Protein AF-0000000074482911 (afdb_homodimer)

Organism: Parageobacillus thermoglucosidasius (NCBI:txid1426)

Foldseek 3Di:
DVVVQVVLLVVLLVVLLVVVVVVQCVCLVVQQKFFPDAPPVVVDRHHCCCSVPVRSVVLNVLLVVLVPDDPVVNVVVLQVVLVVVLVVQVVCVVVRRMGGDPPDDSVVSSVVSSVSSVVSNVSSCVSVPD/DVVVQVVLLVVLLVVLLVVVVVVQCVCLVVQQKFFPDAPPVVVDRHHCCCSPPVRSVVLNVLLVVLVPDDPVVNVVVLQVVLVVVLVVQVVCVVVRRMGGDPPDDSVVSSVVSSVSSVVSNVSSCVSVPD

Secondary structure (DSSP, 8-state):
--GGGHHHHHHHHHHHHHHHHHHHHHHHHTTSEE-SS-SSTTT-SS-HIIIIIIHHHHHHHHHHHHHHS-HHHHHHHHHHHHHHHHHHHHHHHHTTS-EE-TT--HHHHHHHHHHHHHHHHHHHHHHS--/--GGGHHHHHHHHHHHHHHHHHHHHHHHHTTSEE-SS-SSTTT-SS-HIIIIIIHHHHHHHHHHHHHHS-HHHHHHHHHHHHHHHHHHHHHHHHTTS-EE-TT--HHHHHHHHHHHHHHHHHHHHHHS--

Radius of gyration: 20.0 Å; Cα contacts (8 Å, |Δi|>4): 250; chains: 2; bounding box: 53×48×37 Å

pLDDT: mean 94.11, std 9.49, range [37.16, 98.75]

InterPro domains:
  IPR048147 CBO0543-like [NF041644] (6-116)

Sequence (260 aa):
MRAKRAPAYIATLVFASWIGTYLDLYFVGNGWYYFPHRPFPAVFSIDLSFTLIGLPLFATVFLYAMAKLRPWQRGWFLITISLLMTWIEKQAETIGWFVHSSEWKHTYSFVGYSLFMAMVWKFYRWMSPLMRAKRAPAYIATLVFASWIGTYLDLYFVGNGWYYFPHRPFPAVFSIDLSFTLIGLPLFATVFLYAMAKLRPWQRGWFLITISLLMTWIEKQAETIGWFVHSSEWKHTYSFVGYSLFMAMVWKFYRWMSPL

Solvent-accessible surface area (backbone atoms only — not comparable to full-atom values): 13680 Å² total; per-residue (Å²): 122,75,80,74,44,51,56,26,51,53,42,34,34,50,46,46,21,38,54,47,42,54,50,44,44,51,37,36,37,69,55,46,31,49,51,79,68,42,63,60,62,83,42,33,86,52,47,52,62,44,34,70,45,46,44,29,51,51,49,49,55,52,49,59,53,52,72,72,46,56,76,77,51,43,58,56,46,44,55,52,52,14,50,49,50,37,51,51,50,52,52,34,34,76,75,56,49,34,46,67,34,91,83,61,52,66,67,53,43,31,54,48,41,37,53,51,52,49,49,47,51,52,50,29,46,63,52,45,69,125,122,74,81,76,44,50,54,26,52,52,43,35,34,51,46,48,21,38,55,46,42,55,52,44,45,50,38,39,38,67,54,46,33,47,52,80,69,42,64,60,61,82,41,33,88,53,46,52,62,44,34,70,45,46,44,30,52,52,48,50,56,49,48,60,53,52,72,71,45,57,76,81,50,42,60,55,47,45,55,52,52,16,49,50,51,35,50,51,51,54,52,35,33,74,74,55,50,33,47,67,34,90,84,61,53,67,66,54,42,30,54,49,42,39,53,51,51,48,50,46,51,51,50,30,46,64,52,45,68,125

Structure (mmCIF, N/CA/C/O backbone):
data_AF-0000000074482911-model_v1
#
loop_
_entity.id
_entity.type
_entity.pdbx_description
1 polymer 'Uncharacterized protein'
#
loop_
_atom_site.group_PDB
_atom_site.id
_atom_site.type_symbol
_atom_site.label_atom_id
_atom_site.label_alt_id
_atom_site.label_comp_id
_atom_site.label_asym_id
_atom_site.label_entity_id
_atom_site.label_seq_id
_atom_site.pdbx_PDB_ins_code
_atom_site.Cartn_x
_atom_site.Cartn_y
_atom_site.Cartn_z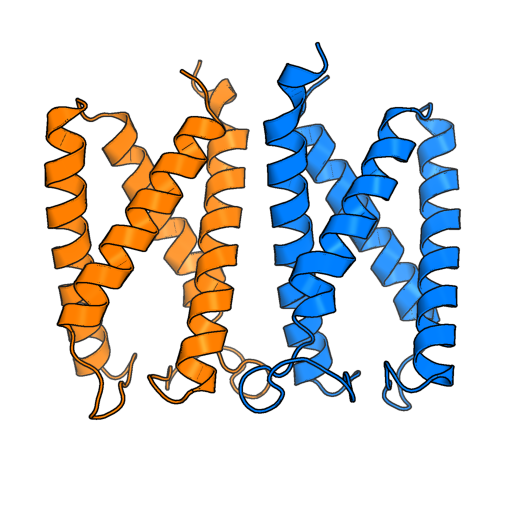
_atom_site.occupancy
_atom_site.B_iso_or_equiv
_atom_site.auth_seq_id
_atom_site.auth_comp_id
_atom_site.auth_asym_id
_atom_site.auth_atom_id
_atom_site.pdbx_PDB_model_num
ATOM 1 N N . MET A 1 1 ? -5.941 27.781 2.482 1 37.16 1 MET A N 1
ATOM 2 C CA . MET A 1 1 ? -6.652 26.766 3.271 1 37.16 1 MET A CA 1
ATOM 3 C C . MET A 1 1 ? -6.598 25.406 2.592 1 37.16 1 MET A C 1
ATOM 5 O O . MET A 1 1 ? -6.395 24.391 3.252 1 37.16 1 MET A O 1
ATOM 9 N N . ARG A 1 2 ? -6.941 25.328 1.151 1 47.88 2 ARG A N 1
ATOM 10 C CA . ARG A 1 2 ? -7.055 24.172 0.282 1 47.88 2 ARG A CA 1
ATOM 11 C C . ARG A 1 2 ? -5.703 23.484 0.105 1 47.88 2 ARG A C 1
ATOM 13 O O . ARG A 1 2 ? -5.621 22.25 0.062 1 47.88 2 ARG A O 1
ATOM 20 N N . ALA A 1 3 ? -4.695 24.188 -0.049 1 53.03 3 ALA A N 1
ATOM 21 C CA . ALA A 1 3 ? -3.326 23.75 -0.303 1 53.03 3 ALA A CA 1
ATOM 22 C C . ALA A 1 3 ? -2.77 22.969 0.885 1 53.03 3 ALA A C 1
ATOM 24 O O . ALA A 1 3 ? -1.953 22.062 0.712 1 53.03 3 ALA A O 1
ATOM 25 N N . LYS A 1 4 ? -3.473 23.141 2 1 64.88 4 LYS A N 1
ATOM 26 C CA . LYS A 1 4 ? -2.973 22.641 3.279 1 64.88 4 LYS A CA 1
ATOM 27 C C . LYS A 1 4 ? -3.43 21.203 3.523 1 64.88 4 LYS A C 1
ATOM 29 O O . LYS A 1 4 ? -2.838 20.5 4.332 1 64.88 4 LYS A O 1
ATOM 34 N N . ARG A 1 5 ? -4.289 20.703 2.434 1 84.5 5 ARG A N 1
ATOM 35 C CA . ARG A 1 5 ? -4.84 19.391 2.744 1 84.5 5 ARG A CA 1
ATOM 36 C C . ARG A 1 5 ? -4.312 18.328 1.783 1 84.5 5 ARG A C 1
ATOM 38 O O . ARG A 1 5 ? -4.625 17.141 1.921 1 84.5 5 ARG A O 1
ATOM 45 N N . ALA A 1 6 ? -3.52 18.719 0.842 1 89.25 6 ALA A N 1
ATOM 46 C CA . ALA A 1 6 ? -3.033 17.828 -0.211 1 89.25 6 ALA A CA 1
ATOM 47 C C . ALA A 1 6 ? -2.297 16.625 0.379 1 89.25 6 ALA A C 1
ATOM 49 O O . ALA A 1 6 ? -2.553 15.484 -0.004 1 89.25 6 ALA A O 1
ATOM 50 N N . PRO A 1 7 ? -1.48 16.812 1.392 1 91.56 7 PRO A N 1
ATOM 51 C CA . PRO A 1 7 ? -0.796 15.648 1.972 1 91.56 7 PRO A CA 1
ATOM 52 C C . PRO A 1 7 ? -1.761 14.648 2.596 1 91.56 7 PRO A C 1
ATOM 54 O O . PRO A 1 7 ? -1.555 13.438 2.482 1 91.56 7 PRO A O 1
ATOM 57 N N . ALA A 1 8 ? -2.771 15.156 3.146 1 93.88 8 ALA A N 1
ATOM 58 C CA . ALA A 1 8 ? -3.744 14.258 3.764 1 93.88 8 ALA A CA 1
ATOM 59 C C . ALA A 1 8 ? -4.48 13.438 2.707 1 93.88 8 ALA A C 1
ATOM 61 O O . ALA A 1 8 ? -4.711 12.242 2.889 1 93.88 8 ALA A O 1
ATOM 62 N N . TYR A 1 9 ? -4.832 14.07 1.623 1 95.06 9 TYR A N 1
ATOM 63 C CA . TYR A 1 9 ? -5.488 13.375 0.524 1 95.06 9 TYR A CA 1
ATOM 64 C C . TYR A 1 9 ? -4.574 12.305 -0.063 1 95.06 9 TYR A C 1
ATOM 66 O O . TYR A 1 9 ? -4.977 11.148 -0.206 1 95.06 9 TYR A O 1
ATOM 74 N N . ILE A 1 10 ? -3.391 12.664 -0.34 1 95.62 10 ILE A N 1
ATOM 75 C CA . ILE A 1 10 ? -2.461 11.742 -0.976 1 95.62 10 ILE A CA 1
ATOM 76 C C . ILE A 1 10 ? -2.174 10.57 -0.036 1 95.62 10 ILE A C 1
ATOM 78 O O . ILE A 1 10 ? -2.184 9.414 -0.456 1 95.62 10 ILE A O 1
ATOM 82 N N . ALA A 1 11 ? -1.938 10.852 1.251 1 96.56 11 ALA A N 1
ATOM 83 C CA . ALA A 1 11 ? -1.714 9.789 2.227 1 96.56 11 ALA A CA 1
ATOM 84 C C . ALA A 1 11 ? -2.904 8.836 2.283 1 96.56 11 ALA A C 1
ATOM 86 O O . ALA A 1 11 ? -2.73 7.621 2.383 1 96.56 11 ALA A O 1
ATOM 87 N N . THR A 1 12 ? -4.047 9.414 2.193 1 97.94 12 THR A N 1
ATOM 88 C CA . THR A 1 12 ? -5.254 8.602 2.287 1 97.94 12 THR A CA 1
ATOM 89 C C . THR A 1 12 ? -5.438 7.762 1.024 1 97.94 12 THR A C 1
ATOM 91 O O . THR A 1 12 ? -5.887 6.613 1.095 1 97.94 12 THR A O 1
ATOM 94 N N . LEU A 1 13 ? -5.082 8.305 -0.097 1 98.38 13 LEU A N 1
ATOM 95 C CA . LEU A 1 13 ? -5.168 7.551 -1.343 1 98.38 13 LEU A CA 1
ATOM 96 C C . LEU A 1 13 ? -4.184 6.383 -1.343 1 98.38 13 LEU A C 1
ATOM 98 O O . LEU A 1 13 ? -4.516 5.285 -1.794 1 98.38 13 LEU A O 1
ATOM 102 N N . VAL A 1 14 ? -3.021 6.637 -0.873 1 98.38 14 VAL A N 1
ATOM 103 C CA . VAL A 1 14 ? -2.029 5.574 -0.733 1 98.38 14 VAL A CA 1
ATOM 104 C C . VAL A 1 14 ? -2.545 4.516 0.237 1 98.38 14 VAL A C 1
ATOM 106 O O . VAL A 1 14 ? -2.43 3.316 -0.027 1 98.38 14 VAL A O 1
ATOM 109 N N . PHE A 1 15 ? -3.139 4.953 1.31 1 98.5 15 PHE A N 1
ATOM 110 C CA . PHE A 1 15 ? -3.705 4.059 2.311 1 98.5 15 PHE A CA 1
ATOM 111 C C . PHE A 1 15 ? -4.816 3.203 1.708 1 98.5 15 PHE A C 1
ATOM 113 O O . PHE A 1 15 ? -4.859 1.99 1.923 1 98.5 15 PHE A O 1
ATOM 120 N N . ALA A 1 16 ? -5.668 3.791 0.962 1 98.69 16 ALA A N 1
ATOM 121 C CA . ALA A 1 16 ? -6.762 3.072 0.318 1 98.69 16 ALA A CA 1
ATOM 122 C C . ALA A 1 16 ? -6.234 2.025 -0.658 1 98.69 16 ALA A C 1
ATOM 124 O O . ALA A 1 16 ? -6.711 0.889 -0.677 1 98.69 16 ALA A O 1
ATOM 125 N N . SER A 1 17 ? -5.273 2.461 -1.425 1 98.75 17 SER A N 1
ATOM 126 C CA . SER A 1 17 ? -4.652 1.521 -2.352 1 98.75 17 SER A CA 1
ATOM 127 C C . SER A 1 17 ? -3.959 0.385 -1.606 1 98.75 17 SER A C 1
ATOM 129 O O . SER A 1 17 ? -4.055 -0.776 -2.008 1 98.75 17 SER A O 1
ATOM 131 N N . TRP A 1 18 ? -3.301 0.716 -0.539 1 98.62 18 TRP A N 1
ATOM 132 C CA . TRP A 1 18 ? -2.572 -0.25 0.278 1 98.62 18 TRP A CA 1
ATOM 133 C C . TRP A 1 18 ? -3.521 -1.291 0.865 1 98.62 18 TRP A C 1
ATOM 135 O O . TRP A 1 18 ? -3.342 -2.492 0.653 1 98.62 18 TRP A O 1
ATOM 145 N N . ILE A 1 19 ? -4.543 -0.874 1.536 1 98.19 19 ILE A N 1
ATOM 146 C CA . ILE A 1 19 ? -5.5 -1.805 2.127 1 98.19 19 ILE A CA 1
ATOM 147 C C . ILE A 1 19 ? -6.203 -2.592 1.023 1 98.19 19 ILE A C 1
ATOM 149 O O . ILE A 1 19 ? -6.395 -3.805 1.142 1 98.19 19 ILE A O 1
ATOM 153 N N . GLY A 1 20 ? -6.594 -1.879 -0.019 1 98.06 20 GLY A N 1
ATOM 154 C CA . GLY A 1 20 ? -7.242 -2.551 -1.135 1 98.06 20 GLY A CA 1
ATOM 155 C C . GLY A 1 20 ? -6.387 -3.643 -1.751 1 98.06 20 GLY A C 1
ATOM 156 O O . GLY A 1 20 ? -6.898 -4.703 -2.121 1 98.06 20 GLY A O 1
ATOM 157 N N . THR A 1 21 ? -5.102 -3.377 -1.861 1 98.5 21 THR A N 1
ATOM 158 C CA . THR A 1 21 ? -4.176 -4.352 -2.424 1 98.5 21 THR A CA 1
ATOM 159 C C . THR A 1 21 ? -4.129 -5.613 -1.565 1 98.5 21 THR A C 1
ATOM 161 O O . THR A 1 21 ? -4.246 -6.727 -2.082 1 98.5 21 THR A O 1
ATOM 164 N N . TYR A 1 22 ? -4.039 -5.488 -0.327 1 98.25 22 TYR A N 1
ATOM 165 C CA . TYR A 1 22 ? -3.934 -6.652 0.543 1 98.25 22 TYR A CA 1
ATOM 166 C C . TYR A 1 22 ? -5.258 -7.406 0.61 1 98.25 22 TYR A C 1
ATOM 168 O O . TYR A 1 22 ? -5.273 -8.633 0.727 1 98.25 22 TYR A O 1
ATOM 176 N N . LEU A 1 23 ? -6.367 -6.711 0.563 1 97.75 23 LEU A N 1
ATOM 177 C CA . LEU A 1 23 ? -7.66 -7.383 0.499 1 97.75 23 LEU A CA 1
ATOM 178 C C . LEU A 1 23 ? -7.789 -8.195 -0.789 1 97.75 23 LEU A C 1
ATOM 180 O O . LEU A 1 23 ? -8.227 -9.344 -0.764 1 97.75 23 LEU A O 1
ATOM 184 N N . ASP A 1 24 ? -7.348 -7.527 -1.875 1 97.94 24 ASP A N 1
ATOM 185 C CA . ASP A 1 24 ? -7.387 -8.242 -3.148 1 97.94 24 ASP A CA 1
ATOM 186 C C . ASP A 1 24 ? -6.473 -9.461 -3.121 1 97.94 24 ASP A C 1
ATOM 188 O O . ASP A 1 24 ? -6.855 -10.539 -3.586 1 97.94 24 ASP A O 1
ATOM 192 N N . LEU A 1 25 ? -5.305 -9.305 -2.625 1 98.19 25 LEU A N 1
ATOM 193 C CA . LEU A 1 25 ? -4.383 -10.438 -2.545 1 98.19 25 LEU A CA 1
ATOM 194 C C . LEU A 1 25 ? -4.98 -11.57 -1.721 1 98.19 25 LEU A C 1
ATOM 196 O O . LEU A 1 25 ? -4.867 -12.742 -2.092 1 98.19 25 LEU A O 1
ATOM 200 N N . TYR A 1 26 ? -5.625 -11.258 -0.673 1 97.94 26 TYR A N 1
ATOM 201 C CA . TYR A 1 26 ? -6.219 -12.25 0.214 1 97.94 26 TYR A CA 1
ATOM 202 C C . TYR A 1 26 ? -7.379 -12.969 -0.468 1 97.94 26 TYR A C 1
ATOM 204 O O . TYR A 1 26 ? -7.43 -14.203 -0.485 1 97.94 26 TYR A O 1
ATOM 212 N N . PHE A 1 27 ? -8.289 -12.25 -1.059 1 97.81 27 PHE A N 1
ATOM 213 C CA . PHE A 1 27 ? -9.5 -12.828 -1.616 1 97.81 27 PHE A CA 1
ATOM 214 C C . PHE A 1 27 ? -9.203 -13.57 -2.914 1 97.81 27 PHE A C 1
ATOM 216 O O . PHE A 1 27 ? -9.773 -14.633 -3.174 1 97.81 27 PHE A O 1
ATOM 223 N N . VAL A 1 28 ? -8.352 -12.992 -3.734 1 97.38 28 VAL A N 1
ATOM 224 C CA . VAL A 1 28 ? -7.945 -13.656 -4.965 1 97.38 28 VAL A CA 1
ATOM 225 C C . VAL A 1 28 ? -7.137 -14.914 -4.633 1 97.38 28 VAL A C 1
ATOM 227 O O . VAL A 1 28 ? -7.359 -15.977 -5.219 1 97.38 28 VAL A O 1
ATOM 230 N N . GLY A 1 29 ? -6.262 -14.781 -3.729 1 96.75 29 GLY A N 1
ATOM 231 C CA . GLY A 1 29 ? -5.445 -15.914 -3.318 1 96.75 29 GLY A CA 1
ATOM 232 C C . GLY A 1 29 ? -6.262 -17.078 -2.779 1 96.75 29 GLY A C 1
ATOM 233 O O . GLY A 1 29 ? -5.871 -18.234 -2.92 1 96.75 29 GLY A O 1
ATOM 234 N N . ASN A 1 30 ? -7.367 -16.766 -2.164 1 97.19 30 ASN A N 1
ATOM 235 C CA . ASN A 1 30 ? -8.227 -17.797 -1.603 1 97.19 30 ASN A CA 1
ATOM 236 C C . ASN A 1 30 ? -9.273 -18.266 -2.613 1 97.19 30 ASN A C 1
ATOM 238 O O . ASN A 1 30 ? -10.117 -19.109 -2.295 1 97.19 30 ASN A O 1
ATOM 242 N N . GLY A 1 31 ? -9.258 -17.703 -3.76 1 96.56 31 GLY A N 1
ATOM 243 C CA . GLY A 1 31 ? -10.148 -18.141 -4.824 1 96.56 31 GLY A CA 1
ATOM 244 C C . GLY A 1 31 ? -11.57 -17.625 -4.664 1 96.56 31 GLY A C 1
ATOM 245 O O . GLY A 1 31 ? -12.508 -18.188 -5.223 1 96.56 31 GLY A O 1
ATOM 246 N N . TRP A 1 32 ? -11.75 -16.547 -3.887 1 96.56 32 TRP A N 1
ATOM 247 C CA . TRP A 1 32 ? -13.094 -16.016 -3.682 1 96.56 32 TRP A CA 1
ATOM 248 C C . TRP A 1 32 ? -13.562 -15.234 -4.91 1 96.56 32 TRP A C 1
ATOM 250 O O . TRP A 1 32 ? -14.758 -15.164 -5.184 1 96.56 32 TRP A O 1
ATOM 260 N N . TYR A 1 33 ? -12.648 -14.562 -5.57 1 96.12 33 TYR A N 1
ATOM 261 C CA . TYR A 1 33 ? -12.914 -13.945 -6.863 1 96.12 33 TYR A CA 1
ATOM 262 C C . TYR A 1 33 ? -11.633 -13.766 -7.66 1 96.12 33 TYR A C 1
ATOM 264 O O . TYR A 1 33 ? -10.539 -13.992 -7.145 1 96.12 33 TYR A O 1
ATOM 272 N N . TYR A 1 34 ? -11.781 -13.477 -8.938 1 96.44 34 TYR A N 1
ATOM 273 C CA . TYR A 1 34 ? -10.641 -13.156 -9.781 1 96.44 34 TYR A CA 1
ATOM 274 C C . TYR A 1 34 ? -11.031 -12.18 -10.883 1 96.44 34 TYR A C 1
ATOM 276 O O . TYR A 1 34 ? -12.219 -11.922 -11.102 1 96.44 34 TYR A O 1
ATOM 284 N N . PHE A 1 35 ? -10.031 -11.586 -11.484 1 96.81 35 PHE A N 1
ATOM 285 C CA . PHE A 1 35 ? -10.172 -10.609 -12.562 1 96.81 35 PHE A CA 1
ATOM 286 C C . PHE A 1 35 ? -9.734 -11.211 -13.891 1 96.81 35 PHE A C 1
ATOM 288 O O . PHE A 1 35 ? -8.539 -11.297 -14.172 1 96.81 35 PHE A O 1
ATOM 295 N N . PRO A 1 36 ? -10.711 -11.547 -14.75 1 95.88 36 PRO A N 1
ATOM 296 C CA . PRO A 1 36 ? -10.336 -12.211 -16 1 95.88 36 PRO A CA 1
ATOM 297 C C . PRO A 1 36 ? -9.492 -11.32 -16.906 1 95.88 36 PRO A C 1
ATOM 299 O O . PRO A 1 36 ? -8.578 -11.805 -17.578 1 95.88 36 PRO A O 1
ATOM 302 N N . HIS A 1 37 ? -9.836 -10.047 -16.938 1 94.06 37 HIS A N 1
ATOM 303 C CA . HIS A 1 37 ? -9.117 -9.07 -17.75 1 94.06 37 HIS A CA 1
ATOM 304 C C . HIS A 1 37 ? -8.328 -8.109 -16.875 1 94.06 37 HIS A C 1
ATOM 306 O O . HIS A 1 37 ? -8.914 -7.297 -16.141 1 94.06 37 HIS A O 1
ATOM 312 N N . ARG A 1 38 ? -7.039 -8.367 -16.797 1 95.75 38 ARG A N 1
ATOM 313 C CA . ARG A 1 38 ? -6.176 -7.535 -15.969 1 95.75 38 ARG A CA 1
ATOM 314 C C . ARG A 1 38 ? -4.816 -7.324 -16.625 1 95.75 38 ARG A C 1
ATOM 316 O O . ARG A 1 38 ? -4.355 -8.172 -17.391 1 95.75 38 ARG A O 1
ATOM 323 N N . PRO A 1 39 ? -4.262 -6.199 -16.281 1 96.19 39 PRO A N 1
ATOM 324 C CA . PRO A 1 39 ? -2.928 -5.953 -16.844 1 96.19 39 PRO A CA 1
ATOM 325 C C . PRO A 1 39 ? -1.879 -6.926 -16.312 1 96.19 39 PRO A C 1
ATOM 327 O O . PRO A 1 39 ? -1.866 -7.238 -15.117 1 96.19 39 PRO A O 1
ATOM 330 N N . PHE A 1 40 ? -1.004 -7.441 -17.156 1 97.12 40 PHE A N 1
ATOM 331 C CA . PHE A 1 40 ? 0.144 -8.281 -16.844 1 97.12 40 PHE A CA 1
ATOM 332 C C . PHE A 1 40 ? -0.282 -9.492 -16.016 1 97.12 40 PHE A C 1
ATOM 334 O O . PHE A 1 40 ? 0.259 -9.734 -14.938 1 97.12 40 PHE A O 1
ATOM 341 N N . PRO A 1 41 ? -1.212 -10.266 -16.562 1 95.62 41 PRO A N 1
ATOM 342 C CA . PRO A 1 41 ? -1.76 -11.383 -15.789 1 95.62 41 PRO A CA 1
ATOM 343 C C . PRO A 1 41 ? -0.709 -12.445 -15.461 1 95.62 41 PRO A C 1
ATOM 345 O O . PRO A 1 41 ? -0.892 -13.234 -14.531 1 95.62 41 PRO A O 1
ATOM 348 N N . ALA A 1 42 ? 0.433 -12.461 -16.172 1 96.06 42 ALA A N 1
ATOM 349 C CA . ALA A 1 42 ? 1.49 -13.438 -15.898 1 96.06 42 ALA A CA 1
ATOM 350 C C . ALA A 1 42 ? 2.285 -13.062 -14.656 1 96.06 42 ALA A C 1
ATOM 352 O O . ALA A 1 42 ? 2.943 -13.914 -14.047 1 96.06 42 ALA A O 1
ATOM 353 N N . VAL A 1 43 ? 2.174 -11.844 -14.273 1 96.69 43 VAL A N 1
ATOM 354 C CA . VAL A 1 43 ? 3.006 -11.328 -13.188 1 96.69 43 VAL A CA 1
ATOM 355 C C . VAL A 1 43 ? 2.145 -11.062 -11.953 1 96.69 43 VAL A C 1
ATOM 357 O O . VAL A 1 43 ? 2.566 -11.336 -10.828 1 96.69 43 VAL A O 1
ATOM 360 N N . PHE A 1 44 ? 0.967 -10.578 -12.242 1 97.62 44 PHE A N 1
ATOM 361 C CA . PHE A 1 44 ? 0.128 -10.148 -11.125 1 97.62 44 PHE A CA 1
ATOM 362 C C . PHE A 1 44 ? -1.143 -10.984 -11.055 1 97.62 44 PHE A C 1
ATOM 364 O O . PHE A 1 44 ? -1.821 -11.18 -12.062 1 97.62 44 PHE A O 1
ATOM 371 N N . SER A 1 45 ? -1.456 -11.375 -9.828 1 96.31 45 SER A N 1
ATOM 372 C CA . SER A 1 45 ? -2.707 -12.102 -9.625 1 96.31 45 SER A CA 1
ATOM 373 C C . SER A 1 45 ? -3.877 -11.141 -9.438 1 96.31 45 SER A C 1
ATOM 375 O O . SER A 1 45 ? -5.039 -11.531 -9.57 1 96.31 45 SER A O 1
ATOM 377 N N . ILE A 1 46 ? -3.531 -9.914 -9.117 1 97.44 46 ILE A N 1
ATOM 378 C CA . ILE A 1 46 ? -4.574 -8.93 -8.867 1 97.44 46 ILE A CA 1
ATOM 379 C C . ILE A 1 46 ? -4.609 -7.914 -10.008 1 97.44 46 ILE A C 1
ATOM 381 O O . ILE A 1 46 ? -3.721 -7.902 -10.867 1 97.44 46 ILE A O 1
ATOM 385 N N . ASP A 1 47 ? -5.707 -7.082 -10.062 1 97.56 47 ASP A N 1
ATOM 386 C CA . ASP A 1 47 ? -5.875 -6.07 -11.102 1 97.56 47 ASP A CA 1
ATOM 387 C C . ASP A 1 47 ? -5.219 -4.754 -10.695 1 97.56 47 ASP A C 1
ATOM 389 O O . ASP A 1 47 ? -5.773 -4 -9.891 1 97.56 47 ASP A O 1
ATOM 393 N N . LEU A 1 48 ? -4.137 -4.422 -11.352 1 97.5 48 LEU A N 1
ATOM 394 C CA . LEU A 1 48 ? -3.373 -3.221 -11.023 1 97.5 48 LEU A CA 1
ATOM 395 C C . LEU A 1 48 ? -4.164 -1.964 -11.375 1 97.5 48 LEU A C 1
ATOM 397 O O . LEU A 1 48 ? -4.062 -0.951 -10.68 1 97.5 48 LEU A O 1
ATOM 401 N N . SER A 1 49 ? -4.855 -2.072 -12.492 1 96.56 49 SER A N 1
ATOM 402 C CA . SER A 1 49 ? -5.652 -0.912 -12.875 1 96.56 49 SER A CA 1
ATOM 403 C C . SER A 1 49 ? -6.672 -0.561 -11.797 1 96.56 49 SER A C 1
ATOM 405 O O . SER A 1 49 ? -6.941 0.617 -11.547 1 96.56 49 SER A O 1
ATOM 407 N N . PHE A 1 50 ? -7.199 -1.529 -11.211 1 96.19 50 PHE A N 1
ATOM 408 C CA . PHE A 1 50 ? -8.188 -1.311 -10.164 1 96.19 50 PHE A CA 1
ATOM 409 C C . PHE A 1 50 ? -7.531 -0.773 -8.898 1 96.19 50 PHE A C 1
ATOM 411 O O . PHE A 1 50 ? -7.938 0.267 -8.375 1 96.19 50 PHE A O 1
ATOM 418 N N . THR A 1 51 ? -6.488 -1.393 -8.359 1 97.56 51 THR A N 1
ATOM 419 C CA . THR A 1 51 ? -5.93 -1.071 -7.051 1 97.56 51 THR A CA 1
ATOM 420 C C . THR A 1 51 ? -5.113 0.218 -7.113 1 97.56 51 THR A C 1
ATOM 422 O O . THR A 1 51 ? -5.059 0.969 -6.137 1 97.56 51 THR A O 1
ATOM 425 N N . LEU A 1 52 ? -4.508 0.549 -8.266 1 98 52 LEU A N 1
ATOM 426 C CA . LEU A 1 52 ? -3.607 1.695 -8.328 1 98 52 LEU A CA 1
ATOM 427 C C . LEU A 1 52 ? -4.316 2.91 -8.914 1 98 52 LEU A C 1
ATOM 429 O O . LEU A 1 52 ? -3.895 4.047 -8.703 1 98 52 LEU A O 1
ATOM 433 N N . ILE A 1 53 ? -5.309 2.721 -9.711 1 97.38 53 ILE A N 1
ATOM 434 C CA . ILE A 1 53 ? -6 3.83 -10.359 1 97.38 53 ILE A CA 1
ATOM 435 C C . ILE A 1 53 ? -7.457 3.871 -9.898 1 97.38 53 ILE A C 1
ATOM 437 O O . ILE A 1 53 ? -7.91 4.875 -9.344 1 97.38 53 ILE A O 1
ATOM 441 N N . GLY A 1 54 ? -8.156 2.812 -10.055 1 95.81 54 GLY A N 1
ATOM 442 C CA . GLY A 1 54 ? -9.578 2.758 -9.734 1 95.81 54 GLY A CA 1
ATOM 443 C C . GLY A 1 54 ? -9.875 3.139 -8.297 1 95.81 54 GLY A C 1
ATOM 444 O O . GLY A 1 54 ? -10.688 4.035 -8.039 1 95.81 54 GLY A O 1
ATOM 445 N N . LEU A 1 55 ? -9.227 2.447 -7.371 1 97.25 55 LEU A N 1
ATOM 446 C CA . LEU A 1 55 ? -9.5 2.67 -5.957 1 97.25 55 LEU A CA 1
ATOM 447 C C . LEU A 1 55 ? -9.141 4.098 -5.551 1 97.25 55 LEU A C 1
ATOM 449 O O . LEU A 1 55 ? -9.945 4.785 -4.918 1 97.25 55 LEU A O 1
ATOM 453 N N . PRO A 1 56 ? -8.008 4.559 -5.934 1 97.19 56 PRO A N 1
ATOM 454 C CA . PRO A 1 56 ? -7.688 5.949 -5.602 1 97.1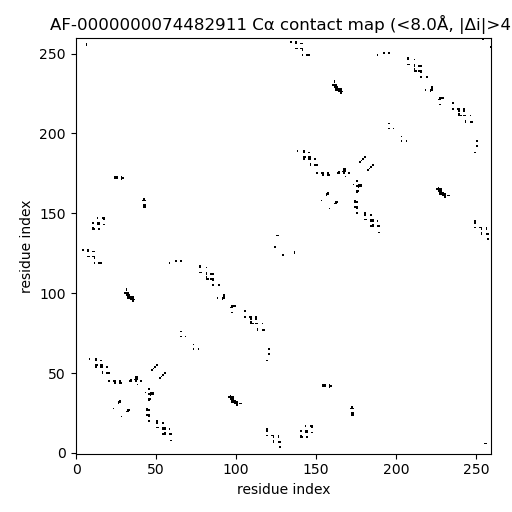9 56 PRO A CA 1
ATOM 455 C C . PRO A 1 56 ? -8.672 6.941 -6.211 1 97.19 56 PRO A C 1
ATOM 457 O O . PRO A 1 56 ? -9.039 7.934 -5.57 1 97.19 56 PRO A O 1
ATOM 460 N N . LEU A 1 57 ? -9.086 6.723 -7.402 1 97.06 57 LEU A N 1
ATOM 461 C CA . LEU A 1 57 ? -10.062 7.602 -8.031 1 97.06 57 LEU A CA 1
ATOM 462 C C . LEU A 1 57 ? -11.375 7.594 -7.258 1 97.06 57 LEU A C 1
ATOM 464 O O . LEU A 1 57 ? -11.938 8.648 -6.961 1 97.06 57 LEU A O 1
ATOM 468 N N . PHE A 1 58 ? -11.852 6.461 -6.938 1 97.06 58 PHE A N 1
ATOM 469 C CA . PHE A 1 58 ? -13.07 6.336 -6.152 1 97.06 58 PHE A CA 1
ATOM 470 C C . PHE A 1 58 ? -12.914 7.004 -4.789 1 97.06 58 PHE A C 1
ATOM 472 O O . PHE A 1 58 ? -13.812 7.711 -4.328 1 97.06 58 PHE A O 1
ATOM 479 N N . ALA A 1 59 ? -11.797 6.719 -4.16 1 97.38 59 ALA A N 1
ATOM 480 C CA . ALA A 1 59 ? -11.539 7.312 -2.85 1 97.38 59 ALA A CA 1
ATOM 481 C C . ALA A 1 59 ? -11.531 8.836 -2.928 1 97.38 59 ALA A C 1
ATOM 483 O O . ALA A 1 59 ? -12.016 9.508 -2.018 1 97.38 59 ALA A O 1
ATOM 484 N N . THR A 1 60 ? -10.984 9.375 -4.027 1 97.31 60 THR A N 1
ATOM 485 C CA . THR A 1 60 ? -10.945 10.82 -4.203 1 97.31 60 THR A CA 1
ATOM 486 C C . THR A 1 60 ? -12.359 11.391 -4.246 1 97.31 60 THR A C 1
ATOM 488 O O . THR A 1 60 ? -12.664 12.352 -3.533 1 97.31 60 THR A O 1
ATOM 491 N N . VAL A 1 61 ? -13.203 10.852 -5.035 1 97.06 61 VAL A N 1
ATOM 492 C CA . VAL A 1 61 ? -14.586 11.305 -5.156 1 97.06 61 VAL A CA 1
ATOM 493 C C . VAL A 1 61 ? -15.305 11.156 -3.814 1 97.06 61 VAL A C 1
ATOM 495 O O . VAL A 1 61 ? -16 12.07 -3.373 1 97.06 61 VAL A O 1
ATOM 498 N N . PHE A 1 62 ? -15.117 10.008 -3.189 1 98.12 62 PHE A N 1
ATOM 499 C CA . PHE A 1 62 ? -15.711 9.719 -1.891 1 98.12 62 PHE A CA 1
ATOM 500 C C . PHE A 1 62 ? -15.305 10.766 -0.861 1 98.12 62 PHE A C 1
ATOM 502 O O . PHE A 1 62 ? -16.156 11.344 -0.182 1 98.12 62 PHE A O 1
ATOM 509 N N . LEU A 1 63 ? -14.008 11.031 -0.791 1 97.19 63 LEU A N 1
ATOM 510 C CA . LEU A 1 63 ? -13.508 11.984 0.196 1 97.19 63 LEU A CA 1
ATOM 511 C C . LEU A 1 63 ? -14.016 13.391 -0.095 1 97.19 63 LEU A C 1
ATOM 513 O O . LEU A 1 63 ? -14.352 14.133 0.827 1 97.19 63 LEU A O 1
ATOM 517 N N . TYR A 1 64 ? -14.039 13.734 -1.369 1 96 64 TYR A N 1
ATOM 518 C CA . TYR A 1 64 ? -14.539 15.047 -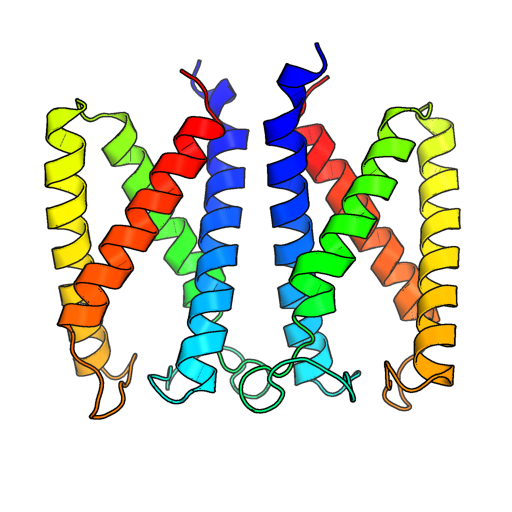1.771 1 96 64 TYR A CA 1
ATOM 519 C C . TYR A 1 64 ? -15.977 15.25 -1.303 1 96 64 TYR A C 1
ATOM 521 O O . TYR A 1 64 ? -16.312 16.297 -0.741 1 96 64 TYR A O 1
ATOM 529 N N . ALA A 1 65 ? -16.797 14.32 -1.478 1 97.12 65 ALA A N 1
ATOM 530 C CA . ALA A 1 65 ? -18.188 14.391 -1.061 1 97.12 65 ALA A CA 1
ATOM 531 C C . ALA A 1 65 ? -18.312 14.398 0.461 1 97.12 65 ALA A C 1
ATOM 533 O O . ALA A 1 65 ? -19.047 15.211 1.027 1 97.12 65 ALA A O 1
ATOM 534 N N . MET A 1 66 ? -17.609 13.5 1.1 1 96.88 66 MET A N 1
ATOM 535 C CA . MET A 1 66 ? -17.656 13.359 2.551 1 96.88 66 MET A CA 1
ATOM 536 C C . MET A 1 66 ? -17.266 14.664 3.24 1 96.88 66 MET A C 1
ATOM 538 O O . MET A 1 66 ? -17.875 15.039 4.246 1 96.88 66 MET A O 1
ATOM 542 N N . ALA A 1 67 ? -16.281 15.281 2.707 1 94.12 67 ALA A N 1
ATOM 543 C CA . ALA A 1 67 ? -15.758 16.5 3.324 1 94.12 67 ALA A CA 1
ATOM 544 C C . ALA A 1 67 ? -16.797 17.609 3.309 1 94.12 67 ALA A C 1
ATOM 546 O O . ALA A 1 67 ? -16.719 18.547 4.105 1 94.12 67 ALA A O 1
ATOM 547 N N . LYS A 1 68 ? -17.75 17.562 2.463 1 96.12 68 LYS A N 1
ATOM 548 C CA . LYS A 1 68 ? -18.75 18.609 2.307 1 96.12 68 LYS A CA 1
ATOM 549 C C . LYS A 1 68 ? -20 18.312 3.135 1 96.12 68 LYS A C 1
ATOM 551 O O . LYS A 1 68 ? -20.875 19.172 3.285 1 96.12 68 LYS A O 1
ATOM 556 N N . LEU A 1 69 ? -20.109 17.203 3.643 1 97 69 LEU A N 1
ATOM 557 C CA . LEU A 1 69 ? -21.328 16.75 4.297 1 97 69 LEU A CA 1
ATOM 558 C C . LEU A 1 69 ? -21.281 17.016 5.797 1 97 69 LEU A C 1
ATOM 560 O O . LEU A 1 69 ? -20.203 17.031 6.395 1 97 69 LEU A O 1
ATOM 564 N N . ARG A 1 70 ? -22.516 17.297 6.414 1 96.56 70 ARG A N 1
ATOM 565 C CA . ARG A 1 70 ? -22.672 17.344 7.863 1 96.56 70 ARG A CA 1
ATOM 566 C C . ARG A 1 70 ? -22.547 15.953 8.477 1 96.56 70 ARG A C 1
ATOM 568 O O . ARG A 1 70 ? -22.688 14.945 7.781 1 96.56 70 ARG A O 1
ATOM 575 N N . PRO A 1 71 ? -22.25 15.789 9.727 1 94.25 71 PRO A N 1
ATOM 576 C CA . PRO A 1 71 ? -21.969 14.492 10.344 1 94.25 71 PRO A CA 1
ATOM 577 C C . PRO A 1 71 ? -23.109 13.492 10.148 1 94.25 71 PRO A C 1
ATOM 579 O O . PRO A 1 71 ? -22.859 12.328 9.805 1 94.25 71 PRO A O 1
ATOM 582 N N . TRP A 1 72 ? -24.344 13.938 10.328 1 94.12 72 TRP A N 1
ATOM 583 C CA . TRP A 1 72 ? -25.438 12.984 10.203 1 94.12 72 TRP A CA 1
ATOM 584 C C . TRP A 1 72 ? -25.625 12.562 8.75 1 94.12 72 TRP A C 1
ATOM 586 O O . TRP A 1 72 ? -26.094 11.453 8.477 1 94.12 72 TRP A O 1
ATOM 596 N N . GLN A 1 73 ? -25.25 13.297 7.734 1 97.75 73 GLN A N 1
ATOM 597 C CA . GLN A 1 73 ? -25.312 12.984 6.309 1 97.75 73 GLN A CA 1
ATOM 598 C C . GLN A 1 73 ? -24.219 11.992 5.91 1 97.75 73 GLN A C 1
ATOM 600 O O . GLN A 1 73 ? -24.391 11.234 4.953 1 97.75 73 GLN A O 1
ATOM 605 N N . ARG A 1 74 ? -23.172 12 6.648 1 97.69 74 ARG A N 1
ATOM 606 C CA . ARG A 1 74 ? -22.047 11.125 6.336 1 97.69 74 ARG A CA 1
ATOM 607 C C . ARG A 1 74 ? -22.422 9.656 6.512 1 97.69 74 ARG A C 1
ATOM 609 O O . ARG A 1 74 ? -22.031 8.812 5.703 1 97.69 74 ARG A O 1
ATOM 616 N N . GLY A 1 75 ? -23.125 9.375 7.566 1 96.88 75 GLY A N 1
ATOM 617 C CA . GLY A 1 75 ? -23.594 8.008 7.758 1 96.88 75 GLY A CA 1
ATOM 618 C C . GLY A 1 75 ? -24.469 7.516 6.617 1 96.88 75 GLY A C 1
ATOM 619 O O . GLY A 1 75 ? -24.266 6.41 6.109 1 96.88 75 GLY A O 1
ATOM 620 N N . TRP A 1 76 ? -25.438 8.383 6.277 1 97.31 76 TRP A N 1
ATOM 621 C CA . TRP A 1 76 ? -26.328 8.031 5.184 1 97.31 76 TRP A CA 1
ATOM 622 C C . TRP A 1 76 ? -25.562 7.875 3.875 1 97.31 76 TRP A C 1
ATOM 624 O O . TRP A 1 76 ? -25.844 6.977 3.082 1 97.31 76 TRP A O 1
ATOM 634 N N . PHE A 1 77 ? -24.625 8.766 3.65 1 98.31 77 PHE A N 1
ATOM 635 C CA . PHE A 1 77 ? -23.828 8.703 2.432 1 98.31 77 PHE A CA 1
ATOM 636 C C . PHE A 1 77 ? -23 7.418 2.387 1 98.31 77 PHE A C 1
ATOM 638 O O . PHE A 1 77 ? -22.906 6.777 1.338 1 98.31 77 PHE A O 1
ATOM 645 N N . LEU A 1 78 ? -22.453 6.996 3.477 1 98.06 78 LEU A N 1
ATOM 646 C CA . LEU A 1 78 ? -21.672 5.766 3.555 1 98.06 78 LEU A CA 1
ATOM 647 C C . LEU A 1 78 ? -22.516 4.562 3.143 1 98.06 78 LEU A C 1
ATOM 649 O O . LEU A 1 78 ? -22.062 3.711 2.377 1 98.06 78 LEU A O 1
ATOM 653 N N . ILE A 1 79 ? -23.734 4.516 3.652 1 97.5 79 ILE A N 1
ATOM 654 C CA . ILE A 1 79 ? -24.641 3.406 3.344 1 97.5 79 ILE A CA 1
ATOM 655 C C . ILE A 1 79 ? -24.953 3.406 1.851 1 97.5 79 ILE A C 1
ATOM 657 O O . ILE A 1 79 ? -24.844 2.373 1.186 1 97.5 79 ILE A O 1
ATOM 661 N N . THR A 1 80 ? -25.312 4.578 1.312 1 97.81 80 THR A N 1
ATOM 662 C CA . THR A 1 80 ? -25.734 4.688 -0.08 1 97.81 80 THR A CA 1
ATOM 663 C C . THR A 1 80 ? -24.578 4.375 -1.024 1 97.81 80 THR A C 1
ATOM 665 O O . THR A 1 80 ? -24.75 3.646 -2.004 1 97.81 80 THR A O 1
ATOM 668 N N . ILE A 1 81 ? -23.422 4.875 -0.73 1 97.81 81 ILE A N 1
ATOM 669 C CA . ILE A 1 81 ? -22.297 4.66 -1.621 1 97.81 81 ILE A CA 1
ATOM 670 C C . ILE A 1 81 ? -21.859 3.193 -1.562 1 97.81 81 ILE A C 1
ATOM 672 O O . ILE A 1 81 ? -21.406 2.633 -2.562 1 97.81 81 ILE A O 1
ATOM 676 N N . SER A 1 82 ? -21.969 2.551 -0.391 1 97.81 82 SER A N 1
ATOM 677 C CA . SER A 1 82 ? -21.656 1.128 -0.281 1 97.81 82 SER A CA 1
ATOM 678 C C . SER A 1 82 ? -22.609 0.288 -1.114 1 97.81 82 SER A C 1
ATOM 680 O O . SER A 1 82 ? -22.203 -0.683 -1.755 1 97.81 82 SER A O 1
ATOM 682 N N . LEU A 1 83 ? -23.891 0.667 -1.062 1 97.81 83 LEU A N 1
ATOM 683 C CA . LEU A 1 83 ? -24.875 -0.007 -1.898 1 97.81 83 LEU A CA 1
ATOM 684 C C . LEU A 1 83 ? -24.562 0.191 -3.377 1 97.81 83 LEU A C 1
ATOM 686 O O . LEU A 1 83 ? -24.656 -0.752 -4.168 1 97.81 83 LEU A O 1
ATOM 690 N N . LEU A 1 84 ? -24.203 1.427 -3.738 1 97.44 84 LEU A N 1
ATOM 691 C CA . LEU A 1 84 ? -23.859 1.729 -5.125 1 97.44 84 LEU A CA 1
ATOM 692 C C . LEU A 1 84 ? -22.656 0.91 -5.574 1 97.44 84 LEU A C 1
ATOM 694 O O . LEU A 1 84 ? -22.656 0.349 -6.676 1 97.44 84 LEU A O 1
ATOM 698 N N . MET A 1 85 ? -21.594 0.762 -4.727 1 96.94 85 MET A N 1
ATOM 699 C CA . MET A 1 85 ? -20.391 -0.003 -5.07 1 96.94 85 MET A CA 1
ATOM 700 C C . MET A 1 85 ? -20.719 -1.486 -5.211 1 96.94 85 MET A C 1
ATOM 702 O O . MET A 1 85 ? -20.156 -2.168 -6.07 1 96.94 85 MET A O 1
ATOM 706 N N . THR A 1 86 ? -21.594 -1.948 -4.332 1 97.06 86 THR A N 1
ATOM 707 C CA . THR A 1 86 ? -22.047 -3.328 -4.453 1 97.06 86 THR A CA 1
ATOM 708 C C . THR A 1 86 ? -22.75 -3.553 -5.785 1 97.06 86 THR A C 1
ATOM 710 O O . THR A 1 86 ? -22.531 -4.562 -6.453 1 97.06 86 THR A O 1
ATOM 713 N N . TRP A 1 87 ? -23.578 -2.615 -6.141 1 96.69 87 TRP A N 1
ATOM 714 C CA . TRP A 1 87 ? -24.297 -2.695 -7.41 1 96.69 87 TRP A CA 1
ATOM 715 C C . TRP A 1 87 ? -23.328 -2.633 -8.586 1 96.69 87 TRP A C 1
ATOM 717 O O . TRP A 1 87 ? -23.438 -3.406 -9.539 1 96.69 87 TRP A O 1
ATOM 727 N N . ILE A 1 88 ? -22.328 -1.751 -8.586 1 95.31 88 ILE A N 1
ATOM 728 C CA . ILE A 1 88 ? -21.328 -1.619 -9.625 1 95.31 88 ILE A CA 1
ATOM 729 C C . ILE A 1 88 ? -20.547 -2.932 -9.766 1 95.31 88 ILE A C 1
ATOM 731 O O . ILE A 1 88 ? -20.234 -3.355 -10.883 1 95.31 88 ILE A O 1
ATOM 735 N N . GLU A 1 89 ? -20.266 -3.506 -8.656 1 95.31 89 GLU A N 1
ATOM 736 C CA . GLU A 1 89 ? -19.578 -4.801 -8.648 1 95.31 89 GLU A CA 1
ATOM 737 C C . GLU A 1 89 ? -20.406 -5.852 -9.398 1 95.31 89 GLU A C 1
ATOM 739 O O . GLU A 1 89 ? -19.859 -6.602 -10.211 1 95.31 89 GLU A O 1
ATOM 744 N N . LYS A 1 90 ? -21.688 -5.891 -9.188 1 95 90 LYS A N 1
ATOM 745 C CA . LYS A 1 90 ? -22.578 -6.82 -9.883 1 95 90 LYS A CA 1
ATOM 746 C C . LYS A 1 90 ? -22.578 -6.551 -11.383 1 95 90 LYS A C 1
ATOM 748 O O . LYS A 1 90 ? -22.578 -7.488 -12.188 1 95 90 LYS A O 1
ATOM 753 N N . GLN A 1 91 ? -22.594 -5.289 -11.75 1 94.88 91 GLN A N 1
ATOM 754 C CA . GLN A 1 91 ? -22.516 -4.938 -13.164 1 94.88 91 GLN A CA 1
ATOM 755 C C . GLN A 1 91 ? -21.203 -5.395 -13.781 1 94.88 91 GLN A C 1
ATOM 757 O O . GLN A 1 91 ? -21.172 -5.871 -14.914 1 94.88 91 GLN A O 1
ATOM 762 N N . ALA A 1 92 ? -20.109 -5.246 -13.031 1 93.31 92 ALA A N 1
ATOM 763 C CA . ALA A 1 92 ? -18.797 -5.684 -13.5 1 93.31 92 ALA A CA 1
ATOM 764 C C . ALA A 1 92 ? -18.781 -7.191 -13.75 1 93.31 92 ALA A C 1
ATOM 766 O O . ALA A 1 92 ? -18.125 -7.664 -14.688 1 93.31 92 ALA A O 1
ATOM 767 N N . GLU A 1 93 ? -19.453 -7.883 -12.945 1 94.31 93 GLU A N 1
ATOM 768 C CA . GLU A 1 93 ? -19.594 -9.328 -13.141 1 94.31 93 GLU A CA 1
ATOM 769 C C . GLU A 1 93 ? -20.375 -9.633 -14.422 1 94.31 93 GLU A C 1
ATOM 771 O O . GLU A 1 93 ? -19.984 -10.523 -15.188 1 94.3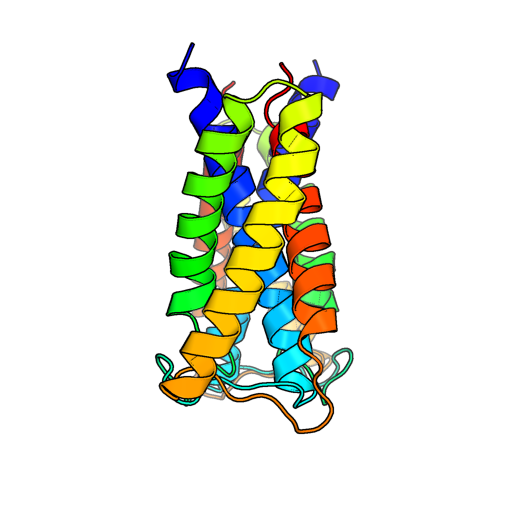1 93 GLU A O 1
ATOM 776 N N . THR A 1 94 ? -21.438 -8.961 -14.625 1 94.5 94 THR A N 1
ATOM 777 C CA . THR A 1 94 ? -22.312 -9.188 -15.773 1 94.5 94 THR A CA 1
ATOM 778 C C . THR A 1 94 ? -21.562 -8.961 -17.078 1 94.5 94 THR A C 1
ATOM 780 O O . THR A 1 94 ? -21.781 -9.672 -18.062 1 94.5 94 THR A O 1
ATOM 783 N N . ILE A 1 95 ? -20.641 -8.031 -17.047 1 94.75 95 ILE A N 1
ATOM 784 C CA . ILE A 1 95 ? -19.938 -7.703 -18.297 1 94.75 95 ILE A CA 1
ATOM 785 C C . ILE A 1 95 ? -18.625 -8.477 -18.375 1 94.75 95 ILE A C 1
ATOM 787 O O . ILE A 1 95 ? -17.844 -8.281 -19.297 1 94.75 95 ILE A O 1
ATOM 791 N N . GLY A 1 96 ? -18.281 -9.258 -17.375 1 92.44 96 GLY A N 1
ATOM 792 C CA . GLY A 1 96 ? -17.188 -10.211 -17.453 1 92.44 96 GLY A CA 1
ATOM 793 C C . GLY A 1 96 ? -15.875 -9.648 -16.938 1 92.44 96 GLY A C 1
ATOM 794 O O . GLY A 1 96 ? -14.805 -10.18 -17.25 1 92.44 96 GLY A O 1
ATOM 795 N N . TRP A 1 97 ? -15.844 -8.547 -16.203 1 92.25 97 TRP A N 1
ATOM 796 C CA . TRP A 1 97 ? -14.633 -7.926 -15.672 1 92.25 97 TRP A CA 1
ATOM 797 C C . TRP A 1 97 ? -14.242 -8.531 -14.328 1 92.25 97 TRP A C 1
ATOM 799 O O . TRP A 1 97 ? -13.109 -8.367 -13.867 1 92.25 97 TRP A O 1
ATOM 809 N N . PHE A 1 98 ? -15.211 -9.172 -13.742 1 91.75 98 PHE A N 1
ATOM 810 C CA . PHE A 1 98 ? -15.078 -9.68 -12.383 1 91.75 98 PHE A CA 1
ATOM 811 C C . PHE A 1 98 ? -15.867 -10.977 -12.211 1 91.75 98 PHE A C 1
ATOM 813 O O . PHE A 1 98 ? -17.016 -11.062 -12.641 1 91.75 98 PHE A O 1
ATOM 820 N N . VAL A 1 99 ? -15.219 -12.023 -11.688 1 95.38 99 VAL A N 1
ATOM 821 C CA . VAL A 1 99 ? -15.898 -13.297 -11.477 1 95.38 99 VAL A CA 1
ATOM 822 C C . VAL A 1 99 ? -15.742 -13.734 -10.023 1 95.38 99 VAL A C 1
ATOM 824 O O . VAL A 1 99 ? -14.625 -13.797 -9.5 1 95.38 99 VAL A O 1
ATOM 827 N N . HIS A 1 100 ? -16.844 -14.055 -9.398 1 95.69 100 HIS A N 1
ATOM 828 C CA . HIS A 1 100 ? -16.828 -14.539 -8.023 1 95.69 100 HIS A CA 1
ATOM 829 C C . HIS A 1 100 ? -17.031 -16.047 -7.969 1 95.69 100 HIS A C 1
ATOM 831 O O . HIS A 1 100 ? -17.578 -16.641 -8.906 1 95.69 100 HIS A O 1
ATOM 837 N N . SER A 1 101 ? -16.547 -16.562 -6.895 1 94.56 101 SER A N 1
ATOM 838 C CA . SER A 1 101 ? -16.875 -17.969 -6.629 1 94.56 101 SER A CA 1
ATOM 839 C C . SER A 1 101 ? -18.359 -18.141 -6.316 1 94.56 101 SER A C 1
ATOM 841 O O . SER A 1 101 ? -19.062 -17.156 -6.035 1 94.56 101 SER A O 1
ATOM 843 N N . SER A 1 102 ? -18.812 -19.344 -6.289 1 92.5 102 SER A N 1
ATOM 844 C CA . SER A 1 102 ? -20.219 -19.641 -6.051 1 92.5 102 SER A CA 1
ATOM 845 C C . SER A 1 102 ? -20.609 -19.375 -4.598 1 92.5 102 SER A C 1
ATOM 847 O O . SER A 1 102 ? -21.781 -19.172 -4.289 1 92.5 102 SER A O 1
ATOM 849 N N . GLU A 1 103 ? -19.578 -19.297 -3.764 1 91.88 103 GLU A N 1
ATOM 850 C CA . GLU A 1 103 ? -19.844 -19.125 -2.338 1 91.88 103 GLU A CA 1
ATOM 851 C C . GLU A 1 103 ? -19.953 -17.656 -1.968 1 91.88 103 GLU A C 1
ATOM 853 O O . GLU A 1 103 ? -20.375 -17.312 -0.861 1 91.88 103 GLU A O 1
ATOM 858 N N . TRP A 1 104 ? -19.609 -16.844 -2.953 1 92.62 104 TRP A N 1
ATOM 859 C CA . TRP A 1 104 ? -19.609 -15.414 -2.664 1 92.62 104 TRP A CA 1
ATOM 860 C C . TRP A 1 104 ? -21.031 -14.859 -2.66 1 92.62 104 TRP A C 1
ATOM 862 O O . TRP A 1 104 ? -21.812 -15.133 -3.576 1 92.62 104 TRP A O 1
ATOM 872 N N . LYS A 1 105 ? -21.375 -14.102 -1.559 1 91.81 105 LYS A N 1
ATOM 873 C CA . LYS A 1 105 ? -22.625 -13.352 -1.483 1 91.81 105 LYS A CA 1
ATOM 874 C C . LYS A 1 105 ? -22.359 -11.852 -1.55 1 91.81 105 LYS A C 1
ATOM 876 O O . LYS A 1 105 ? -21.438 -11.344 -0.901 1 91.81 105 LYS A O 1
ATOM 881 N N . HIS A 1 106 ? -23.172 -11.219 -2.289 1 90.69 106 HIS A N 1
ATOM 882 C CA . HIS A 1 106 ? -22.953 -9.797 -2.492 1 90.69 106 HIS A CA 1
ATOM 883 C C . HIS A 1 106 ? -23.25 -9.008 -1.222 1 90.69 106 HIS A C 1
ATOM 885 O O . HIS A 1 106 ? -22.844 -7.852 -1.093 1 90.69 106 HIS A O 1
ATOM 891 N N . THR A 1 107 ? -23.906 -9.594 -0.301 1 91.88 107 THR A N 1
ATOM 892 C CA . THR A 1 107 ? -24.031 -8.984 1.018 1 91.88 107 THR A CA 1
ATOM 893 C C . THR A 1 107 ? -22.656 -8.789 1.657 1 91.88 107 THR A C 1
ATOM 895 O O . THR A 1 107 ? -22.438 -7.82 2.385 1 91.88 107 THR A O 1
ATOM 898 N N . TYR A 1 108 ? -21.75 -9.672 1.374 1 94.19 108 TYR A N 1
ATOM 899 C CA . TYR A 1 108 ? -20.391 -9.516 1.853 1 94.19 108 TYR A CA 1
ATOM 900 C C . TYR A 1 108 ? -19.75 -8.258 1.271 1 94.19 108 TYR A C 1
ATOM 902 O O . TYR A 1 108 ? -19 -7.559 1.958 1 94.19 108 TYR A O 1
ATOM 910 N N . SER A 1 109 ? -20.078 -8.008 0.01 1 96.38 109 SER A N 1
ATOM 911 C CA . SER A 1 109 ? -19.547 -6.828 -0.654 1 96.38 109 SER A CA 1
ATOM 912 C C . SER A 1 109 ? -20.031 -5.547 0.011 1 96.38 109 SER A C 1
ATOM 914 O O . SER A 1 109 ? -19.25 -4.621 0.242 1 96.38 109 SER A O 1
ATOM 916 N N . PHE A 1 110 ? -21.328 -5.57 0.316 1 97.5 110 PHE A N 1
ATOM 917 C CA . PHE A 1 110 ? -21.891 -4.391 0.968 1 97.5 110 PHE A CA 1
ATOM 918 C C . PHE A 1 110 ? -21.172 -4.117 2.289 1 97.5 110 PHE A C 1
ATOM 920 O O . PHE A 1 110 ? -20.766 -2.988 2.553 1 97.5 110 PHE A O 1
ATOM 927 N N . VAL A 1 111 ? -21.016 -5.102 3.109 1 97.38 111 VAL A N 1
ATOM 928 C CA . VAL A 1 111 ? -20.359 -4.965 4.402 1 97.38 111 VAL A CA 1
ATOM 929 C C . VAL A 1 111 ? -18.891 -4.57 4.191 1 97.38 111 VAL A C 1
ATOM 931 O O . VAL A 1 111 ? -18.391 -3.676 4.871 1 97.38 111 VAL A O 1
ATOM 934 N N . GLY A 1 112 ? -18.266 -5.242 3.24 1 97.25 112 GLY A N 1
ATOM 935 C CA . GLY A 1 112 ? -16.859 -4.949 2.941 1 97.25 112 GLY A CA 1
ATOM 936 C C . GLY A 1 112 ? -16.641 -3.514 2.502 1 97.25 112 GLY A C 1
ATOM 937 O O . GLY A 1 112 ? -15.734 -2.842 2.998 1 97.25 112 GLY A O 1
ATOM 938 N N . TYR A 1 113 ? -17.438 -3.029 1.599 1 97.81 113 TYR A N 1
ATOM 939 C CA . TYR A 1 113 ? -17.297 -1.657 1.124 1 97.81 113 TYR A CA 1
ATOM 940 C C . TYR A 1 113 ? -17.578 -0.661 2.244 1 97.81 113 TYR A C 1
ATOM 942 O O . TYR A 1 113 ? -16.906 0.367 2.35 1 97.81 113 TYR A O 1
ATOM 950 N N . SER A 1 114 ? -18.578 -0.928 3.035 1 98 114 SER A N 1
ATOM 951 C CA . SER A 1 114 ? -18.906 -0.042 4.145 1 98 114 SER A CA 1
ATOM 952 C C . SER A 1 114 ? -17.734 0.097 5.109 1 98 114 SER A C 1
ATOM 954 O O . SER A 1 114 ? -17.359 1.21 5.492 1 98 114 SER A O 1
ATOM 956 N N . LEU A 1 115 ? -17.172 -1.021 5.488 1 98.12 115 LEU A N 1
ATOM 957 C CA . LEU A 1 115 ? -16.031 -1.015 6.41 1 98.12 115 LEU A CA 1
ATOM 958 C C . LEU A 1 115 ? -14.828 -0.326 5.781 1 98.12 115 LEU A C 1
ATOM 960 O O . LEU A 1 115 ? -14.148 0.467 6.441 1 98.12 115 LEU A O 1
ATOM 964 N N . PHE A 1 116 ? -14.57 -0.701 4.547 1 98.38 116 PHE A N 1
ATOM 965 C CA . PHE A 1 116 ? -13.453 -0.116 3.822 1 98.38 116 PHE A CA 1
ATOM 966 C C . PHE A 1 116 ? -13.57 1.403 3.779 1 98.38 116 PHE A C 1
ATOM 968 O O . PHE A 1 116 ? -12.625 2.113 4.133 1 98.38 116 PHE A O 1
ATOM 975 N N . MET A 1 117 ? -14.75 1.914 3.369 1 98.12 117 MET A N 1
ATOM 976 C CA . MET A 1 117 ? -14.953 3.352 3.23 1 98.12 117 MET A CA 1
ATOM 977 C C . MET A 1 117 ? -14.906 4.043 4.59 1 98.12 117 MET A C 1
ATOM 979 O O . MET A 1 117 ? -14.391 5.156 4.707 1 98.12 117 MET A O 1
ATOM 983 N N . ALA A 1 118 ? -15.43 3.402 5.562 1 98.06 118 ALA A N 1
ATOM 984 C CA . ALA A 1 118 ? -15.359 3.953 6.914 1 98.06 118 ALA A CA 1
ATOM 985 C C . ALA A 1 118 ? -13.914 4.102 7.367 1 98.06 118 ALA A C 1
ATOM 987 O O . ALA A 1 118 ? -13.539 5.113 7.969 1 98.06 118 ALA A O 1
ATOM 988 N N . MET A 1 119 ? -13.117 3.104 7.102 1 98.31 119 MET A N 1
ATOM 989 C CA . MET A 1 119 ? -11.703 3.137 7.477 1 98.31 119 MET A CA 1
ATOM 990 C C . MET A 1 119 ? -10.969 4.25 6.734 1 98.31 119 MET A C 1
ATOM 992 O O . MET A 1 119 ? -10.156 4.961 7.328 1 98.31 119 MET A O 1
ATOM 996 N N . VAL A 1 120 ? -11.258 4.332 5.473 1 98.38 120 VAL A N 1
ATOM 997 C CA . VAL A 1 120 ? -10.625 5.355 4.645 1 98.38 120 VAL A CA 1
ATOM 998 C C . VAL A 1 120 ? -10.984 6.742 5.176 1 98.38 120 VAL A C 1
ATOM 1000 O O . VAL A 1 120 ? -10.117 7.609 5.305 1 98.38 120 VAL A O 1
ATOM 1003 N N . TRP A 1 121 ? -12.242 6.98 5.512 1 97.62 121 TRP A N 1
ATOM 1004 C CA . TRP A 1 121 ? -12.688 8.266 6.051 1 97.62 121 TRP A CA 1
ATOM 1005 C C . TRP A 1 121 ? -12.008 8.555 7.387 1 97.62 121 TRP A C 1
ATOM 1007 O O . TRP A 1 121 ? -11.531 9.672 7.617 1 97.62 121 TRP A O 1
ATOM 1017 N N . LYS A 1 122 ? -11.992 7.531 8.219 1 97 122 LYS A N 1
ATOM 1018 C CA . LYS A 1 122 ? -11.359 7.707 9.523 1 97 122 LYS A CA 1
ATOM 1019 C C . LYS A 1 122 ? -9.883 8.062 9.375 1 97 122 LYS A C 1
ATOM 1021 O O . LYS A 1 122 ? -9.359 8.906 10.109 1 97 122 LYS A O 1
ATOM 1026 N N . PHE A 1 123 ? -9.227 7.395 8.508 1 97.69 123 PHE A N 1
ATOM 1027 C CA . PHE A 1 123 ? -7.812 7.668 8.273 1 97.69 123 PHE A CA 1
ATOM 1028 C C . PHE A 1 123 ? -7.613 9.094 7.762 1 97.69 123 PHE A C 1
ATOM 1030 O O . PHE A 1 123 ? -6.719 9.805 8.227 1 97.69 123 PHE A O 1
ATOM 1037 N N . TYR A 1 124 ? -8.422 9.5 6.852 1 96.56 124 TYR A N 1
ATOM 1038 C CA . TYR A 1 124 ? -8.336 10.852 6.312 1 96.56 124 TYR A CA 1
ATOM 1039 C C . TYR A 1 124 ? -8.516 11.891 7.41 1 96.56 124 TYR A C 1
ATOM 1041 O O . TYR A 1 124 ? -7.75 12.859 7.488 1 96.56 124 TYR A O 1
ATOM 1049 N N . ARG A 1 125 ? -9.484 11.672 8.227 1 94.5 125 ARG A N 1
ATOM 1050 C CA . ARG A 1 125 ? -9.75 12.609 9.305 1 94.5 125 ARG A CA 1
ATOM 1051 C C . ARG A 1 125 ? -8.57 12.688 10.266 1 94.5 125 ARG A C 1
ATOM 1053 O O . ARG A 1 125 ? -8.266 13.758 10.797 1 94.5 125 ARG A O 1
ATOM 1060 N N . TRP A 1 126 ? -8.062 11.586 10.477 1 93 126 TRP A N 1
ATOM 1061 C CA . TRP A 1 126 ? -6.902 11.555 11.359 1 93 126 TRP A CA 1
ATOM 1062 C C . TRP A 1 126 ? -5.727 12.305 10.742 1 93 126 TRP A C 1
ATOM 1064 O O . TRP A 1 126 ? -4.977 12.984 11.453 1 93 126 TRP A O 1
ATOM 1074 N N . MET A 1 127 ? -5.523 12.172 9.484 1 91.62 127 MET A N 1
ATOM 1075 C CA . MET A 1 127 ? -4.434 12.828 8.766 1 91.62 127 MET A CA 1
ATOM 1076 C C . MET A 1 127 ? -4.672 14.328 8.672 1 91.62 127 MET A C 1
ATOM 1078 O O . MET A 1 127 ? -3.729 15.102 8.5 1 91.62 127 MET A O 1
ATOM 1082 N N . SER A 1 128 ? -5.859 14.742 8.531 1 84.88 128 SER A N 1
ATOM 1083 C CA . SER A 1 128 ? -6.238 16.156 8.406 1 84.88 128 SER A CA 1
ATOM 1084 C C . SER A 1 128 ? -7.078 16.609 9.594 1 84.88 128 SER A C 1
ATOM 1086 O O . SER A 1 128 ? -8.289 16.812 9.461 1 84.88 128 SER A O 1
ATOM 1088 N N . PRO A 1 129 ? -6.344 16.703 10.75 1 66.25 129 PRO A N 1
ATOM 1089 C CA . PRO A 1 129 ? -7.184 17.125 11.875 1 66.25 129 PRO A CA 1
ATOM 1090 C C . PRO A 1 129 ? -7.852 18.484 11.641 1 66.25 129 PRO A C 1
ATOM 1092 O O . PRO A 1 129 ? -7.273 19.359 10.984 1 66.25 129 PRO A O 1
ATOM 1095 N N . LEU A 1 130 ? -9.07 18.562 11.523 1 51.56 130 LEU A N 1
ATOM 1096 C CA . LEU A 1 130 ? -9.828 19.812 11.5 1 51.56 130 LEU A CA 1
ATOM 1097 C C . LEU A 1 130 ? -9.461 20.703 12.695 1 51.56 130 LEU A C 1
ATOM 1099 O O . LEU A 1 130 ? -9.117 20.188 13.766 1 51.56 130 LEU A O 1
ATOM 1103 N N . MET B 1 1 ? 5.379 19.5 20.062 1 37.94 1 MET B N 1
ATOM 1104 C CA . MET B 1 1 ? 6.141 19.484 18.812 1 37.94 1 MET B CA 1
ATOM 1105 C C . MET B 1 1 ? 6.129 18.094 18.188 1 37.94 1 MET B C 1
ATOM 1107 O O . MET B 1 1 ? 5.965 17.953 16.984 1 37.94 1 MET B O 1
ATOM 1111 N N . ARG B 1 2 ? 6.48 16.969 19.078 1 48.53 2 ARG B N 1
ATOM 1112 C CA . ARG B 1 2 ? 6.629 15.562 18.719 1 48.53 2 ARG B CA 1
ATOM 1113 C C . ARG B 1 2 ? 5.301 14.969 18.266 1 48.53 2 ARG B C 1
ATOM 1115 O O . ARG B 1 2 ? 5.27 14.156 17.344 1 48.53 2 ARG B O 1
ATOM 1122 N N . ALA B 1 3 ? 4.254 15.266 18.875 1 53.22 3 ALA B N 1
ATOM 1123 C CA . ALA B 1 3 ? 2.898 14.773 18.656 1 53.22 3 ALA B CA 1
ATOM 1124 C C . ALA B 1 3 ? 2.379 15.195 17.297 1 53.22 3 ALA B C 1
ATOM 1126 O O . ALA B 1 3 ? 1.604 14.477 16.656 1 53.22 3 ALA B O 1
ATOM 1127 N N . LYS B 1 4 ? 3.078 16.203 16.766 1 65.69 4 LYS B N 1
ATOM 1128 C CA . LYS B 1 4 ? 2.6 16.859 15.555 1 65.69 4 LYS B CA 1
ATOM 1129 C C . LYS B 1 4 ? 3.105 16.156 14.305 1 65.69 4 LYS B C 1
ATOM 1131 O O . LYS B 1 4 ? 2.547 16.328 13.219 1 65.69 4 LYS B O 1
ATOM 1136 N N . ARG B 1 5 ? 3.977 15 14.609 1 84.56 5 ARG B N 1
ATOM 1137 C CA . ARG B 1 5 ? 4.574 14.422 13.414 1 84.56 5 ARG B CA 1
ATOM 1138 C C . ARG B 1 5 ? 4.078 12.992 13.188 1 84.56 5 ARG B C 1
ATOM 1140 O O . ARG B 1 5 ? 4.414 12.367 12.188 1 84.56 5 ARG B O 1
ATOM 1147 N N . ALA B 1 6 ? 3.295 12.484 14.078 1 89.25 6 ALA B N 1
ATOM 1148 C CA . ALA B 1 6 ? 2.838 11.102 14.047 1 89.25 6 ALA B CA 1
ATOM 1149 C C . ALA B 1 6 ? 2.121 10.789 12.734 1 89.25 6 ALA B C 1
ATOM 1151 O O . ALA B 1 6 ? 2.402 9.773 12.086 1 89.25 6 ALA B O 1
ATOM 1152 N N . PRO B 1 7 ? 1.297 11.68 12.227 1 91.69 7 PRO B N 1
ATOM 1153 C CA . PRO B 1 7 ? 0.628 11.391 10.953 1 91.69 7 PRO B CA 1
ATOM 1154 C C . PRO B 1 7 ? 1.604 11.266 9.789 1 91.69 7 PRO B C 1
ATOM 1156 O O . PRO B 1 7 ? 1.425 10.406 8.922 1 91.69 7 PRO B O 1
ATOM 1159 N N . ALA B 1 8 ? 2.594 12.023 9.844 1 93.88 8 ALA B N 1
ATOM 1160 C CA . ALA B 1 8 ? 3.576 11.961 8.766 1 93.88 8 ALA B CA 1
ATOM 1161 C C . ALA B 1 8 ? 4.344 10.641 8.797 1 93.88 8 ALA B C 1
ATOM 1163 O O . ALA B 1 8 ? 4.598 10.031 7.758 1 93.88 8 ALA B O 1
ATOM 1164 N N . TYR B 1 9 ? 4.691 10.203 9.984 1 95.06 9 TYR B N 1
ATOM 1165 C CA . TYR B 1 9 ? 5.375 8.93 10.141 1 95.06 9 TYR B CA 1
ATOM 1166 C C . TYR B 1 9 ? 4.492 7.777 9.664 1 95.06 9 TYR B C 1
ATOM 1168 O O . TYR B 1 9 ? 4.922 6.949 8.859 1 95.06 9 TYR B O 1
ATOM 1176 N N . ILE B 1 10 ? 3.301 7.762 10.109 1 95.62 10 ILE B N 1
ATOM 1177 C CA . ILE B 1 10 ? 2.398 6.664 9.781 1 95.62 10 ILE B CA 1
ATOM 1178 C C . ILE B 1 10 ? 2.125 6.656 8.281 1 95.62 10 ILE B C 1
ATOM 1180 O O . ILE B 1 10 ? 2.166 5.602 7.645 1 95.62 10 ILE B O 1
ATOM 1184 N N . ALA B 1 11 ? 1.867 7.828 7.691 1 96.56 11 ALA B N 1
ATOM 1185 C CA . ALA B 1 11 ? 1.655 7.918 6.246 1 96.56 11 ALA B CA 1
ATOM 1186 C C . ALA B 1 11 ? 2.865 7.387 5.484 1 96.56 11 ALA B C 1
ATOM 1188 O O . ALA B 1 11 ? 2.713 6.699 4.473 1 96.56 11 ALA B O 1
ATOM 1189 N N . THR B 1 12 ? 4.004 7.703 6 1 98 12 THR B N 1
ATOM 1190 C CA . THR B 1 12 ? 5.227 7.285 5.316 1 98 12 THR B CA 1
ATOM 1191 C C . THR B 1 12 ? 5.441 5.785 5.461 1 98 12 THR B C 1
ATOM 1193 O O . THR B 1 12 ? 5.914 5.125 4.535 1 98 12 THR B O 1
ATOM 1196 N N . LEU B 1 13 ? 5.074 5.246 6.594 1 98.38 13 LEU B N 1
ATOM 1197 C CA . LEU B 1 13 ? 5.188 3.807 6.789 1 98.38 13 LEU B CA 1
ATOM 1198 C C . LEU B 1 13 ? 4.23 3.053 5.871 1 98.38 13 LEU B C 1
ATOM 1200 O O . LEU B 1 13 ? 4.594 2.02 5.305 1 98.38 13 LEU B O 1
ATOM 1204 N N . VAL B 1 14 ? 3.062 3.555 5.758 1 98.38 14 VAL B N 1
ATOM 1205 C CA . VAL B 1 14 ? 2.096 2.973 4.836 1 98.38 14 VAL B CA 1
ATOM 1206 C C . VAL B 1 14 ? 2.623 3.07 3.404 1 98.38 14 VAL B C 1
ATOM 1208 O O . VAL B 1 14 ? 2.539 2.109 2.639 1 98.38 14 VAL B O 1
ATOM 1211 N N . PHE B 1 15 ? 3.199 4.188 3.08 1 98.56 15 PHE B N 1
ATOM 1212 C CA . PHE B 1 15 ? 3.777 4.414 1.762 1 98.56 15 PHE B CA 1
ATOM 1213 C C . PHE B 1 15 ? 4.91 3.432 1.489 1 98.56 15 PHE B C 1
ATOM 1215 O O . PHE B 1 15 ? 4.977 2.836 0.412 1 98.56 15 PHE B O 1
ATOM 1222 N N . ALA B 1 16 ? 5.762 3.248 2.422 1 98.69 16 ALA B N 1
ATOM 1223 C CA . ALA B 1 16 ? 6.883 2.32 2.281 1 98.69 16 ALA B CA 1
ATOM 1224 C C . ALA B 1 16 ? 6.387 0.892 2.074 1 98.69 16 ALA B C 1
ATOM 1226 O O . ALA B 1 16 ? 6.895 0.173 1.208 1 98.69 16 ALA B O 1
ATOM 1227 N N . SER B 1 17 ? 5.418 0.547 2.889 1 98.75 17 SER B N 1
ATOM 1228 C CA . SER B 1 17 ? 4.824 -0.778 2.734 1 98.75 17 SER B CA 1
ATOM 1229 C C . SER B 1 17 ? 4.152 -0.928 1.374 1 98.75 17 SER B C 1
ATOM 1231 O O . SER B 1 17 ? 4.281 -1.968 0.724 1 98.75 17 SER B O 1
ATOM 1233 N N . TRP B 1 18 ? 3.482 0.092 0.947 1 98.69 18 TRP B N 1
ATOM 1234 C CA . TRP B 1 18 ? 2.77 0.1 -0.327 1 98.69 18 TRP B CA 1
ATOM 1235 C C . TRP B 1 18 ? 3.736 -0.077 -1.493 1 98.69 18 TRP B C 1
ATOM 1237 O O . TRP B 1 18 ? 3.584 -0.998 -2.299 1 98.69 18 TRP B O 1
ATOM 1247 N N . ILE B 1 19 ? 4.75 0.725 -1.574 1 98.19 19 ILE B N 1
ATOM 1248 C CA . ILE B 1 19 ? 5.723 0.622 -2.654 1 98.19 19 ILE B CA 1
ATOM 1249 C C . ILE B 1 19 ? 6.449 -0.72 -2.568 1 98.19 19 ILE B C 1
ATOM 1251 O O . ILE B 1 19 ? 6.656 -1.387 -3.586 1 98.19 19 ILE B O 1
ATOM 1255 N N . GLY B 1 20 ? 6.832 -1.07 -1.355 1 98.06 20 GLY B N 1
ATOM 1256 C CA . GLY B 1 20 ? 7.5 -2.35 -1.173 1 98.06 20 GLY B CA 1
ATOM 1257 C C . GLY B 1 20 ? 6.672 -3.529 -1.646 1 98.06 20 GLY B C 1
ATOM 1258 O O . GLY B 1 20 ? 7.207 -4.473 -2.23 1 98.06 20 GLY B O 1
ATOM 1259 N N . THR B 1 21 ? 5.383 -3.477 -1.387 1 98.5 21 THR B N 1
ATOM 1260 C CA . THR B 1 21 ? 4.48 -4.547 -1.8 1 98.5 21 THR B CA 1
ATOM 1261 C C . THR B 1 21 ? 4.453 -4.672 -3.32 1 98.5 21 THR B C 1
ATOM 1263 O O . THR B 1 21 ? 4.594 -5.77 -3.861 1 98.5 21 THR B O 1
ATOM 1266 N N . TYR B 1 22 ? 4.348 -3.629 -4.004 1 98.25 22 TYR B N 1
ATOM 1267 C CA . TYR B 1 22 ? 4.258 -3.688 -5.457 1 98.25 22 TYR B CA 1
ATOM 1268 C C . TYR B 1 22 ? 5.594 -4.082 -6.07 1 98.25 22 TYR B C 1
ATOM 1270 O O . TYR B 1 22 ? 5.637 -4.758 -7.102 1 98.25 22 TYR B O 1
ATOM 1278 N N . LEU B 1 23 ? 6.695 -3.656 -5.488 1 97.75 23 LEU B N 1
ATOM 1279 C CA . LEU B 1 23 ? 8 -4.105 -5.957 1 97.75 23 LEU B CA 1
ATOM 1280 C C . LEU B 1 23 ? 8.156 -5.613 -5.773 1 97.75 23 LEU B C 1
ATOM 1282 O O . LEU B 1 23 ? 8.617 -6.309 -6.684 1 97.75 23 LEU B O 1
ATOM 1286 N N . ASP B 1 24 ? 7.707 -6.047 -4.582 1 97.94 24 ASP B N 1
ATOM 1287 C CA . ASP B 1 24 ? 7.77 -7.484 -4.336 1 97.94 24 ASP B CA 1
ATOM 1288 C C . ASP B 1 24 ? 6.883 -8.25 -5.32 1 97.94 24 ASP B C 1
ATOM 1290 O O . ASP B 1 24 ? 7.289 -9.281 -5.859 1 97.94 24 ASP B O 1
ATOM 1294 N N . LEU B 1 25 ? 5.711 -7.789 -5.523 1 98.12 25 LEU B N 1
ATOM 1295 C CA . LEU B 1 25 ? 4.812 -8.453 -6.461 1 98.12 25 LEU B CA 1
ATOM 1296 C C . LEU B 1 25 ? 5.426 -8.516 -7.855 1 98.12 25 LEU B C 1
ATOM 1298 O O . LEU B 1 25 ? 5.336 -9.539 -8.531 1 98.12 25 LEU B O 1
ATOM 1302 N N . TYR B 1 26 ? 6.055 -7.496 -8.266 1 97.88 26 TYR B N 1
ATOM 1303 C CA . TYR B 1 26 ? 6.664 -7.422 -9.586 1 97.88 26 TYR B CA 1
ATOM 1304 C C . TYR B 1 26 ? 7.844 -8.383 -9.703 1 97.88 26 TYR B C 1
ATOM 1306 O O . TYR B 1 26 ? 7.922 -9.164 -10.648 1 97.88 26 TYR B O 1
ATOM 1314 N N . PHE B 1 27 ? 8.742 -8.367 -8.766 1 97.69 27 PHE B N 1
ATOM 1315 C CA . PHE B 1 27 ? 9.977 -9.141 -8.852 1 97.69 27 PHE B CA 1
ATOM 1316 C C . PHE B 1 27 ? 9.703 -10.617 -8.617 1 97.69 27 PHE B C 1
ATOM 1318 O O . PHE B 1 27 ? 10.289 -11.477 -9.281 1 97.69 27 PHE B O 1
ATOM 1325 N N . VAL B 1 28 ? 8.852 -10.906 -7.652 1 97.25 28 VAL B N 1
ATOM 1326 C CA . VAL B 1 28 ? 8.477 -12.289 -7.398 1 97.25 28 VAL B CA 1
ATOM 1327 C C . VAL B 1 28 ? 7.688 -12.836 -8.594 1 97.25 28 VAL B C 1
ATOM 1329 O O . VAL B 1 28 ? 7.93 -13.953 -9.047 1 97.25 28 VAL B O 1
ATOM 1332 N N . GLY B 1 29 ? 6.809 -12.078 -9.078 1 96.69 29 GLY B N 1
ATOM 1333 C CA . GLY B 1 29 ? 6.016 -12.484 -10.227 1 96.69 29 GLY B CA 1
ATOM 1334 C C . GLY B 1 29 ? 6.852 -12.781 -11.453 1 96.69 29 GLY B C 1
ATOM 1335 O O . GLY B 1 29 ? 6.488 -13.625 -12.273 1 96.69 29 GLY B O 1
ATOM 1336 N N . ASN B 1 30 ? 7.941 -12.086 -11.586 1 97.06 30 ASN B N 1
ATOM 1337 C CA . ASN B 1 30 ? 8.82 -12.281 -12.734 1 97.06 30 ASN B CA 1
ATOM 1338 C C . ASN B 1 30 ? 9.883 -13.336 -12.445 1 97.06 30 ASN B C 1
ATOM 1340 O O . ASN B 1 30 ? 10.75 -13.594 -13.289 1 97.06 30 ASN B O 1
ATOM 1344 N N . GLY B 1 31 ? 9.867 -13.867 -11.289 1 96.38 31 GLY B N 1
ATOM 1345 C CA . GLY B 1 31 ? 10.773 -14.945 -10.945 1 96.38 31 GLY B CA 1
ATOM 1346 C C . GLY B 1 31 ? 12.18 -14.469 -10.633 1 96.38 31 GLY B C 1
ATOM 1347 O O . GLY B 1 31 ? 13.141 -15.234 -10.711 1 96.38 31 GLY B O 1
ATOM 1348 N N . TRP B 1 32 ? 12.32 -13.188 -10.281 1 96.38 32 TRP B N 1
ATOM 1349 C CA . TRP B 1 32 ? 13.641 -12.656 -9.977 1 96.38 32 TRP B CA 1
ATOM 1350 C C . TRP B 1 32 ? 14.109 -13.117 -8.602 1 96.38 32 TRP B C 1
ATOM 1352 O O . TRP B 1 32 ? 15.312 -13.258 -8.352 1 96.38 32 TRP B O 1
ATOM 1362 N N . TYR B 1 33 ? 13.195 -13.234 -7.68 1 95.88 33 TYR B N 1
ATOM 1363 C CA . TYR B 1 33 ? 13.469 -13.852 -6.383 1 95.88 33 TYR B CA 1
ATOM 1364 C C . TYR B 1 33 ? 12.18 -14.383 -5.754 1 95.88 33 TYR B C 1
ATOM 1366 O O . TYR B 1 33 ? 11.086 -14.148 -6.27 1 95.88 33 TYR B O 1
ATOM 1374 N N . TYR B 1 34 ? 12.344 -15.195 -4.727 1 96.19 34 TYR B N 1
ATOM 1375 C CA . TYR B 1 34 ? 11.203 -15.672 -3.951 1 96.19 34 TYR B CA 1
ATOM 1376 C C . TYR B 1 34 ? 11.586 -15.898 -2.494 1 96.19 34 TYR B C 1
ATOM 1378 O O . TYR B 1 34 ? 12.773 -15.875 -2.148 1 96.19 34 TYR B O 1
ATOM 1386 N N . PHE B 1 35 ? 10.57 -16.016 -1.67 1 96.69 35 PHE B N 1
ATOM 1387 C CA . PHE B 1 35 ? 10.711 -16.234 -0.234 1 96.69 35 PHE B CA 1
ATOM 1388 C C . PHE B 1 35 ? 10.297 -17.641 0.145 1 96.69 35 PHE B C 1
ATOM 1390 O O . PHE B 1 35 ? 9.102 -17.938 0.247 1 96.69 35 PHE B O 1
ATOM 1397 N N . PRO B 1 36 ? 11.289 -18.516 0.432 1 95.69 36 PRO B N 1
ATOM 1398 C CA . PRO B 1 36 ? 10.938 -19.906 0.709 1 95.69 36 PRO B CA 1
ATOM 1399 C C . PRO B 1 36 ? 10.086 -20.062 1.971 1 95.69 36 PRO B C 1
ATOM 1401 O O . PRO B 1 36 ? 9.188 -20.891 2.016 1 95.69 36 PRO B O 1
ATOM 1404 N N . HIS B 1 37 ? 10.406 -19.266 2.969 1 93.88 37 HIS B N 1
ATOM 1405 C CA . HIS B 1 37 ? 9.68 -19.281 4.23 1 93.88 37 HIS B CA 1
ATOM 1406 C C . HIS B 1 37 ? 8.852 -18.016 4.41 1 93.88 37 HIS B C 1
ATOM 1408 O O . HIS B 1 37 ? 9.406 -16.922 4.578 1 93.88 37 HIS B O 1
ATOM 1414 N N . ARG B 1 38 ? 7.57 -18.156 4.148 1 95.56 38 ARG B N 1
ATOM 1415 C CA . ARG B 1 38 ? 6.676 -17 4.258 1 95.56 38 ARG B CA 1
ATOM 1416 C C . ARG B 1 38 ? 5.32 -17.406 4.82 1 95.56 38 ARG B C 1
ATOM 1418 O O . ARG B 1 38 ? 4.891 -18.547 4.641 1 95.56 38 ARG B O 1
ATOM 1425 N N . PRO B 1 39 ? 4.738 -16.453 5.473 1 96.06 39 PRO B N 1
ATOM 1426 C CA . PRO B 1 39 ? 3.408 -16.766 6 1 96.06 39 PRO B CA 1
ATOM 1427 C C . PRO B 1 39 ? 2.375 -16.984 4.902 1 96.06 39 PRO B C 1
ATOM 1429 O O . PRO B 1 39 ? 2.357 -16.266 3.906 1 96.06 39 PRO B O 1
ATOM 1432 N N . PHE B 1 40 ? 1.517 -18 5.043 1 97.06 40 PHE B N 1
ATOM 1433 C CA . PHE B 1 40 ? 0.383 -18.297 4.1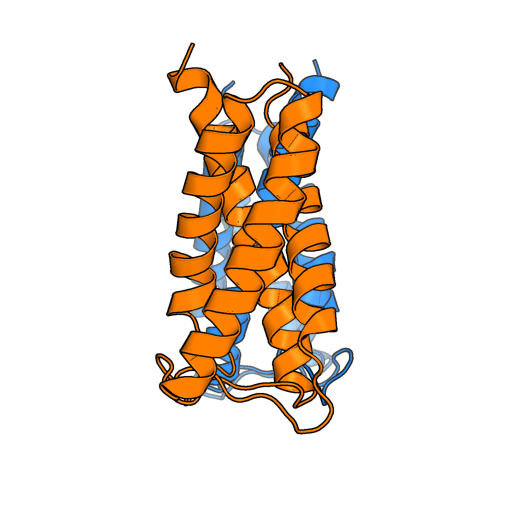8 1 97.06 40 PHE B CA 1
ATOM 1434 C C . PHE B 1 40 ? 0.826 -18.422 2.727 1 97.06 40 PHE B C 1
ATOM 1436 O O . PHE B 1 40 ? 0.28 -17.734 1.851 1 97.06 40 PHE B O 1
ATOM 1443 N N . PRO B 1 41 ? 1.783 -19.297 2.475 1 95.56 41 PRO B N 1
ATOM 1444 C CA . PRO B 1 41 ? 2.346 -19.391 1.126 1 95.56 41 PRO B CA 1
ATOM 1445 C C . PRO B 1 41 ? 1.312 -19.828 0.088 1 95.56 41 PRO B C 1
ATOM 1447 O O . PRO B 1 41 ? 1.499 -19.594 -1.109 1 95.56 41 PRO B O 1
ATOM 1450 N N . ALA B 1 42 ? 0.17 -20.406 0.505 1 96.12 42 ALA B N 1
ATOM 1451 C CA . ALA B 1 42 ? -0.871 -20.844 -0.425 1 96.12 42 ALA B CA 1
ATOM 1452 C C . ALA B 1 42 ? -1.684 -19.656 -0.93 1 96.12 42 ALA B C 1
ATOM 1454 O O . ALA B 1 42 ? -2.336 -19.75 -1.973 1 96.12 42 ALA B O 1
ATOM 1455 N N . VAL B 1 43 ? -1.596 -18.594 -0.233 1 96.75 43 VAL B N 1
ATOM 1456 C CA . VAL B 1 43 ? -2.447 -17.438 -0.526 1 96.75 43 VAL B CA 1
ATOM 1457 C C . VAL B 1 43 ? -1.604 -16.312 -1.096 1 96.75 43 VAL B C 1
ATOM 1459 O O . VAL B 1 43 ? -2.029 -15.617 -2.025 1 96.75 43 VAL B O 1
ATOM 1462 N N . PHE B 1 44 ? -0.431 -16.188 -0.526 1 97.62 44 PHE B N 1
ATOM 1463 C CA . PHE B 1 44 ? 0.388 -15.039 -0.89 1 97.62 44 PHE B CA 1
ATOM 1464 C C . PHE B 1 44 ? 1.674 -15.492 -1.576 1 97.62 44 PHE B C 1
ATOM 1466 O O . PHE B 1 44 ? 2.367 -16.375 -1.085 1 97.62 44 PHE B O 1
ATOM 1473 N N . SER B 1 45 ? 1.979 -14.773 -2.658 1 96.31 45 SER B N 1
ATOM 1474 C CA . SER B 1 45 ? 3.242 -15.039 -3.336 1 96.31 45 SER B CA 1
ATOM 1475 C C . SER B 1 45 ? 4.391 -14.266 -2.697 1 96.31 45 SER B C 1
ATOM 1477 O O . SER B 1 45 ? 5.559 -14.586 -2.916 1 96.31 45 SER B O 1
ATOM 1479 N N . ILE B 1 46 ? 4.02 -13.266 -1.941 1 97.44 46 ILE B N 1
ATOM 1480 C CA . ILE B 1 46 ? 5.043 -12.43 -1.321 1 97.44 46 ILE B CA 1
ATOM 1481 C C . ILE B 1 46 ? 5.062 -12.672 0.186 1 97.44 46 ILE B C 1
ATO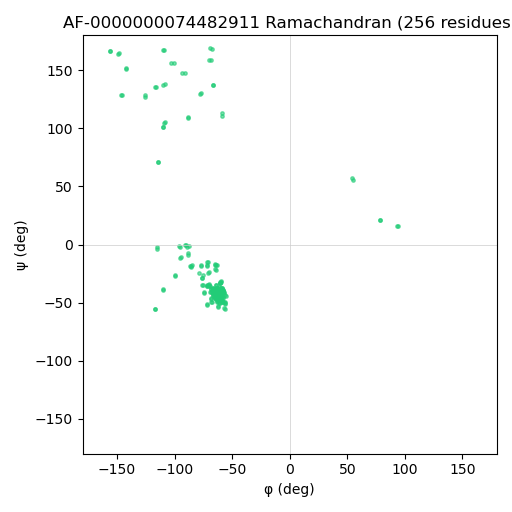M 1483 O O . ILE B 1 46 ? 4.18 -13.344 0.725 1 97.44 46 ILE B O 1
ATOM 1487 N N . ASP B 1 47 ? 6.145 -12.156 0.875 1 97.5 47 ASP B N 1
ATOM 1488 C CA . ASP B 1 47 ? 6.297 -12.32 2.318 1 97.5 47 ASP B CA 1
ATOM 1489 C C . ASP B 1 47 ? 5.605 -11.188 3.074 1 97.5 47 ASP B C 1
ATOM 1491 O O . ASP B 1 47 ? 6.137 -10.078 3.164 1 97.5 47 ASP B O 1
ATOM 1495 N N . LEU B 1 48 ? 4.516 -11.508 3.727 1 97.5 48 LEU B N 1
ATOM 1496 C CA . LEU B 1 48 ? 3.721 -10.508 4.441 1 97.5 48 LEU B CA 1
ATOM 1497 C C . LEU B 1 48 ? 4.484 -9.969 5.645 1 97.5 48 LEU B C 1
ATOM 1499 O O . LEU B 1 48 ? 4.359 -8.789 5.988 1 97.5 48 LEU B O 1
ATOM 1503 N N . SER B 1 49 ? 5.184 -10.875 6.273 1 96.5 49 SER B N 1
ATOM 1504 C CA . SER B 1 49 ? 5.957 -10.43 7.43 1 96.5 49 SER B CA 1
ATOM 1505 C C . SER B 1 49 ? 6.957 -9.352 7.039 1 96.5 49 SER B C 1
ATOM 1507 O O . SER B 1 49 ? 7.203 -8.414 7.801 1 96.5 49 SER B O 1
ATOM 1509 N N . PHE B 1 50 ? 7.504 -9.5 5.926 1 96.06 50 PHE B N 1
ATOM 1510 C CA . PHE B 1 50 ? 8.484 -8.531 5.453 1 96.06 50 PHE B CA 1
ATOM 1511 C C . PHE B 1 50 ? 7.805 -7.223 5.066 1 96.06 50 PHE B C 1
ATOM 1513 O O . PHE B 1 50 ? 8.18 -6.152 5.547 1 96.06 50 PHE B O 1
ATOM 1520 N N . THR B 1 51 ? 6.766 -7.215 4.238 1 97.62 51 THR B N 1
ATOM 1521 C CA . THR B 1 51 ? 6.191 -6.008 3.658 1 97.62 51 THR B CA 1
ATOM 1522 C C . THR B 1 51 ? 5.344 -5.266 4.688 1 97.62 51 THR B C 1
ATOM 1524 O O . THR B 1 51 ? 5.258 -4.035 4.66 1 97.62 51 THR B O 1
ATOM 1527 N N . LEU B 1 52 ? 4.75 -5.969 5.66 1 98.06 52 LEU B N 1
ATOM 1528 C CA . LEU B 1 52 ? 3.824 -5.32 6.582 1 98.06 52 LEU B CA 1
ATOM 1529 C C . LEU B 1 52 ? 4.512 -4.992 7.906 1 98.06 52 LEU B C 1
ATOM 1531 O O . LEU B 1 52 ? 4.062 -4.113 8.641 1 98.06 52 LEU B O 1
ATOM 1535 N N . ILE B 1 53 ? 5.508 -5.711 8.273 1 97.38 53 ILE B N 1
ATOM 1536 C CA . ILE B 1 53 ? 6.176 -5.504 9.555 1 97.38 53 ILE B CA 1
ATOM 1537 C C . ILE B 1 53 ? 7.629 -5.09 9.32 1 97.38 53 ILE B C 1
ATOM 1539 O O . ILE B 1 53 ? 8.055 -4.023 9.758 1 97.38 53 ILE B O 1
ATOM 1543 N N . GLY B 1 54 ? 8.359 -5.863 8.594 1 95.81 54 GLY B N 1
ATOM 1544 C CA . GLY B 1 54 ? 9.773 -5.625 8.375 1 95.81 54 GLY B CA 1
ATOM 1545 C C . GLY B 1 54 ? 10.062 -4.262 7.77 1 95.81 54 GLY B C 1
ATOM 1546 O O . GLY B 1 54 ? 10.852 -3.49 8.312 1 95.81 54 GLY B O 1
ATOM 1547 N N . LEU B 1 55 ? 9.422 -3.986 6.641 1 97.25 55 LEU B N 1
ATOM 1548 C CA . LEU B 1 55 ? 9.68 -2.74 5.926 1 97.25 55 LEU B CA 1
ATOM 1549 C C . LEU B 1 55 ? 9.289 -1.536 6.773 1 97.25 55 LEU B C 1
ATOM 1551 O O . LEU B 1 55 ? 10.07 -0.594 6.922 1 97.25 55 LEU B O 1
ATOM 1555 N N . PRO B 1 56 ? 8.148 -1.565 7.352 1 97.25 56 PRO B N 1
ATOM 1556 C CA . PRO B 1 56 ? 7.793 -0.437 8.219 1 97.25 56 PRO B CA 1
ATOM 1557 C C . PRO B 1 56 ? 8.758 -0.266 9.391 1 97.25 56 PRO B C 1
ATOM 1559 O O . PRO B 1 56 ? 9.086 0.862 9.758 1 97.25 56 PRO B O 1
ATOM 1562 N N . LEU B 1 57 ? 9.172 -1.325 9.984 1 97.12 57 LEU B N 1
ATOM 1563 C CA . LEU B 1 57 ? 10.133 -1.238 11.078 1 97.12 57 LEU B CA 1
ATOM 1564 C C . LEU B 1 57 ? 11.445 -0.618 10.602 1 97.12 57 LEU B C 1
ATOM 1566 O O . LEU B 1 57 ? 11.977 0.289 11.25 1 97.12 57 LEU B O 1
ATOM 1570 N N . PHE B 1 58 ? 11.945 -1.068 9.531 1 97.06 58 PHE B N 1
ATOM 1571 C CA . PHE B 1 58 ? 13.164 -0.509 8.953 1 97.06 58 PHE B CA 1
ATOM 1572 C C . PHE B 1 58 ? 12.977 0.965 8.617 1 97.06 58 PHE B C 1
ATOM 1574 O O . PHE B 1 58 ? 13.859 1.785 8.891 1 97.06 58 PHE B O 1
ATOM 1581 N N . ALA B 1 59 ? 11.859 1.264 7.984 1 97.38 59 ALA B N 1
ATOM 1582 C CA . ALA B 1 59 ? 11.578 2.65 7.621 1 97.38 59 ALA B CA 1
ATOM 1583 C C . ALA B 1 59 ? 11.539 3.545 8.852 1 97.38 59 ALA B C 1
ATOM 1585 O O . ALA B 1 59 ? 12 4.688 8.812 1 97.38 59 ALA B O 1
ATOM 1586 N N . THR B 1 60 ? 10.984 3.01 9.945 1 97.25 60 THR B N 1
ATOM 1587 C CA . THR B 1 60 ? 10.922 3.779 11.188 1 97.25 60 THR B CA 1
ATOM 1588 C C . THR B 1 60 ? 12.32 4.141 11.672 1 97.25 60 THR B C 1
ATOM 1590 O O . THR B 1 60 ? 12.594 5.305 11.977 1 97.25 60 THR B O 1
ATOM 1593 N N . VAL B 1 61 ? 13.188 3.209 11.75 1 97.06 61 VAL B N 1
ATOM 1594 C CA . VAL B 1 61 ? 14.562 3.43 12.195 1 97.06 61 VAL B CA 1
ATOM 1595 C C . VAL B 1 61 ? 15.266 4.395 11.242 1 97.06 61 VAL B C 1
ATOM 1597 O O . VAL B 1 61 ? 15.938 5.328 11.688 1 97.06 61 VAL B O 1
ATOM 1600 N N . PHE B 1 62 ? 15.094 4.148 9.969 1 98.12 62 PHE B N 1
ATOM 1601 C CA . PHE B 1 62 ? 15.68 4.988 8.93 1 98.12 62 PHE B CA 1
ATOM 1602 C C . PHE B 1 62 ? 15.242 6.438 9.094 1 98.12 62 PHE B C 1
ATOM 1604 O O . PHE B 1 62 ? 16.078 7.348 9.117 1 98.12 62 PHE B O 1
ATOM 1611 N N . LEU B 1 63 ? 13.953 6.633 9.242 1 97.19 63 LEU B N 1
ATOM 1612 C CA . LEU B 1 63 ? 13.422 7.988 9.352 1 97.19 63 LEU B CA 1
ATOM 1613 C C . LEU B 1 63 ? 13.898 8.656 10.633 1 97.19 63 LEU B C 1
ATOM 1615 O O . LEU B 1 63 ? 14.203 9.852 10.641 1 97.19 63 LEU B O 1
ATOM 1619 N N . TYR B 1 64 ? 13.922 7.879 11.703 1 96 64 TYR B N 1
ATOM 1620 C CA . TYR B 1 64 ? 14.398 8.398 12.977 1 96 64 TYR B CA 1
ATOM 1621 C C . TYR B 1 64 ? 15.82 8.922 12.852 1 96 64 TYR B C 1
ATOM 1623 O O . TYR B 1 64 ? 16.125 10.023 13.312 1 96 64 TYR B O 1
ATOM 1631 N N . ALA B 1 65 ? 16.656 8.227 12.242 1 97.12 65 ALA B N 1
ATOM 1632 C CA . ALA B 1 65 ? 18.047 8.625 12.047 1 97.12 65 ALA B CA 1
ATOM 1633 C C . ALA B 1 65 ? 18.156 9.812 11.094 1 97.12 65 ALA B C 1
ATOM 1635 O O . ALA B 1 65 ? 18.859 10.781 11.383 1 97.12 65 ALA B O 1
ATOM 1636 N N . MET B 1 66 ? 17.453 9.734 10 1 96.88 66 MET B N 1
ATOM 1637 C CA . MET B 1 66 ? 17.5 10.773 8.969 1 96.88 66 MET B CA 1
ATOM 1638 C C . MET B 1 66 ? 17.078 12.125 9.547 1 96.88 66 MET B C 1
ATOM 1640 O O . MET B 1 66 ? 17.672 13.156 9.219 1 96.88 66 MET B O 1
ATOM 1644 N N . ALA B 1 67 ? 16.078 12.062 10.359 1 94.06 67 ALA B N 1
ATOM 1645 C CA . ALA B 1 67 ? 15.516 13.297 10.906 1 94.06 67 ALA B CA 1
ATOM 1646 C C . ALA B 1 67 ? 16.531 14.008 11.797 1 94.06 67 ALA B C 1
ATOM 1648 O O . ALA B 1 67 ? 16.422 15.219 12.023 1 94.06 67 ALA B O 1
ATOM 1649 N N . LYS B 1 68 ? 17.5 13.352 12.297 1 96.06 68 LYS B N 1
ATOM 1650 C CA . LYS B 1 68 ? 18.469 13.914 13.219 1 96.06 68 LYS B CA 1
ATOM 1651 C C . LYS B 1 68 ? 19.719 14.391 12.477 1 96.06 68 LYS B C 1
ATOM 1653 O O . LYS B 1 68 ? 20.562 15.078 13.055 1 96.06 68 LYS B O 1
ATOM 1658 N N . LEU B 1 69 ? 19.859 14.07 11.305 1 96.94 69 LEU B N 1
ATOM 1659 C CA . LEU B 1 69 ? 21.078 14.328 10.547 1 96.94 69 LEU B CA 1
ATOM 1660 C C . LEU B 1 69 ? 21 15.672 9.828 1 96.94 69 LEU B C 1
ATOM 1662 O O . LEU B 1 69 ? 19.906 16.109 9.445 1 96.94 69 LEU B O 1
ATOM 1666 N N . ARG B 1 70 ? 22.219 16.359 9.672 1 96.44 70 ARG B N 1
ATOM 1667 C CA . ARG B 1 70 ? 22.359 17.516 8.812 1 96.44 70 ARG B CA 1
ATOM 1668 C C . ARG B 1 70 ? 22.234 17.141 7.34 1 96.44 70 ARG B C 1
ATOM 1670 O O . ARG B 1 70 ? 22.422 15.969 6.984 1 96.44 70 ARG B O 1
ATOM 1677 N N . PRO B 1 71 ? 21.922 18 6.441 1 94.12 71 PRO B N 1
ATOM 1678 C CA . PRO B 1 71 ? 21.672 17.672 5.035 1 94.12 71 PRO B CA 1
ATOM 1679 C C . PRO B 1 71 ? 22.828 16.922 4.383 1 94.12 71 PRO B C 1
ATOM 1681 O O . PRO B 1 71 ? 22.625 15.938 3.68 1 94.12 71 PRO B O 1
ATOM 1684 N N . TRP B 1 72 ? 24.047 17.375 4.637 1 93.56 72 TRP B N 1
ATOM 1685 C CA . TRP B 1 72 ? 25.188 16.734 3.977 1 93.56 72 TRP B CA 1
ATOM 1686 C C . TRP B 1 72 ? 25.406 15.328 4.539 1 93.56 72 TRP B C 1
ATOM 1688 O O . TRP B 1 72 ? 25.938 14.453 3.846 1 93.56 72 TRP B O 1
ATOM 1698 N N . GLN B 1 73 ? 25 14.969 5.734 1 97.69 73 GLN B N 1
ATOM 1699 C CA . GLN B 1 73 ? 25.125 13.656 6.371 1 97.69 73 GLN B CA 1
ATOM 1700 C C . GLN B 1 73 ? 24.062 12.695 5.836 1 97.69 73 GLN B C 1
ATOM 1702 O O . GLN B 1 73 ? 24.266 11.477 5.859 1 97.69 73 GLN B O 1
ATOM 1707 N N . ARG B 1 74 ? 23 13.234 5.359 1 97.62 74 ARG B N 1
ATOM 1708 C CA . ARG B 1 74 ? 21.906 12.406 4.879 1 97.62 74 ARG B CA 1
ATOM 1709 C C . ARG B 1 74 ? 22.297 11.625 3.635 1 97.62 74 ARG B C 1
ATOM 1711 O O . ARG B 1 74 ? 21.953 10.453 3.494 1 97.62 74 ARG B O 1
ATOM 1718 N N . GLY B 1 75 ? 23 12.266 2.746 1 96.81 75 GLY B N 1
ATOM 1719 C CA . GLY B 1 75 ? 23.5 11.562 1.575 1 96.81 75 GLY B CA 1
ATOM 1720 C C . GLY B 1 75 ? 24.391 10.383 1.922 1 96.81 75 GLY B C 1
ATOM 1721 O O . GLY B 1 75 ? 24.219 9.289 1.391 1 96.81 75 GLY B O 1
ATOM 1722 N N . TRP B 1 76 ? 25.344 10.688 2.822 1 97.25 76 TRP B N 1
ATOM 1723 C CA . TRP B 1 76 ? 26.266 9.641 3.25 1 97.25 76 TRP B CA 1
ATOM 1724 C C . TRP B 1 76 ? 25.516 8.516 3.953 1 97.25 76 TRP B C 1
ATOM 1726 O O . TRP B 1 76 ? 25.828 7.336 3.762 1 97.25 76 TRP B O 1
ATOM 1736 N N . PHE B 1 77 ? 24.562 8.883 4.77 1 98.31 77 PHE B N 1
ATOM 1737 C CA . PHE B 1 77 ? 23.781 7.883 5.488 1 98.31 77 PHE B CA 1
ATOM 1738 C C . PHE B 1 77 ? 22.984 7.02 4.516 1 98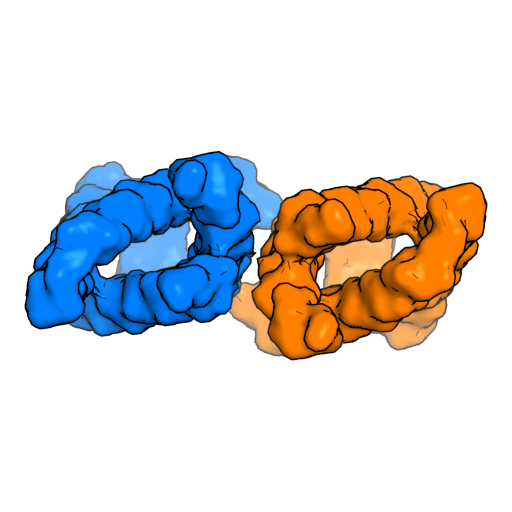.31 77 PHE B C 1
ATOM 1740 O O . PHE B 1 77 ? 22.906 5.801 4.68 1 98.31 77 PHE B O 1
ATOM 1747 N N . LEU B 1 78 ? 22.438 7.59 3.504 1 98.06 78 LEU B N 1
ATOM 1748 C CA . LEU B 1 78 ? 21.672 6.859 2.496 1 98.06 78 LEU B CA 1
ATOM 1749 C C . LEU B 1 78 ? 22.547 5.801 1.825 1 98.06 78 LEU B C 1
ATOM 1751 O O . LEU B 1 78 ? 22.109 4.66 1.646 1 98.06 78 LEU B O 1
ATOM 1755 N N . ILE B 1 79 ? 23.766 6.199 1.465 1 97.44 79 ILE B N 1
ATOM 1756 C CA . ILE B 1 79 ? 24.688 5.281 0.806 1 97.44 79 ILE B CA 1
ATOM 1757 C C . ILE B 1 79 ? 25.031 4.133 1.75 1 97.44 79 ILE B C 1
ATOM 1759 O O . ILE B 1 79 ? 24.953 2.961 1.365 1 97.44 79 ILE B O 1
ATOM 1763 N N . THR B 1 80 ? 25.359 4.457 3.004 1 97.81 80 THR B N 1
ATOM 1764 C CA . THR B 1 80 ? 25.797 3.457 3.969 1 97.81 80 THR B CA 1
ATOM 1765 C C . THR B 1 80 ? 24.656 2.496 4.309 1 97.81 80 THR B C 1
ATOM 1767 O O . THR B 1 80 ? 24.859 1.281 4.359 1 97.81 80 THR B O 1
ATOM 1770 N N . ILE B 1 81 ? 23.5 3.008 4.508 1 97.88 81 ILE B N 1
ATOM 1771 C CA . ILE B 1 81 ? 22.375 2.148 4.887 1 97.88 81 ILE B CA 1
ATOM 1772 C C . ILE B 1 81 ? 21.984 1.264 3.707 1 97.88 81 ILE B C 1
ATOM 1774 O O . ILE B 1 81 ? 21.562 0.122 3.895 1 97.88 81 ILE B O 1
ATOM 1778 N N . SER B 1 82 ? 22.078 1.775 2.467 1 97.75 82 SER B N 1
ATOM 1779 C CA . SER B 1 82 ? 21.797 0.96 1.288 1 97.75 82 SER B CA 1
ATOM 1780 C C . SER B 1 82 ? 22.797 -0.193 1.169 1 97.75 82 SER B C 1
ATOM 1782 O O . SER B 1 82 ? 22.406 -1.312 0.814 1 97.75 82 SER B O 1
ATOM 1784 N N . LEU B 1 83 ? 24.062 0.113 1.438 1 97.81 83 LEU B N 1
ATOM 1785 C CA . LEU B 1 83 ? 25.062 -0.937 1.447 1 97.81 83 LEU B CA 1
ATOM 1786 C C . LEU B 1 83 ? 24.766 -1.971 2.527 1 97.81 83 LEU B C 1
ATOM 1788 O O . LEU B 1 83 ? 24.891 -3.174 2.291 1 97.81 83 LEU B O 1
ATOM 1792 N N . LEU B 1 84 ? 24.375 -1.486 3.715 1 97.44 84 LEU B N 1
ATOM 1793 C CA . LEU B 1 84 ? 24.047 -2.383 4.816 1 97.44 84 LEU B CA 1
ATOM 1794 C C . LEU B 1 84 ? 22.859 -3.277 4.453 1 97.44 84 LEU B C 1
ATOM 1796 O O . LEU B 1 84 ? 22.891 -4.484 4.707 1 97.44 84 LEU B O 1
ATOM 1800 N N . MET B 1 85 ? 21.797 -2.736 3.793 1 96.75 85 MET B N 1
ATOM 1801 C CA . MET B 1 85 ? 20.625 -3.512 3.402 1 96.75 85 MET B CA 1
ATOM 1802 C C . MET B 1 85 ? 20.984 -4.547 2.342 1 96.75 85 MET B C 1
ATOM 1804 O O . MET B 1 85 ? 20.453 -5.656 2.348 1 96.75 85 MET B O 1
ATOM 1808 N N . THR B 1 86 ? 21.875 -4.133 1.436 1 96.88 86 THR B N 1
ATOM 1809 C CA . THR B 1 86 ? 22.359 -5.082 0.442 1 96.88 86 THR B CA 1
ATOM 1810 C C . THR B 1 86 ? 23.078 -6.246 1.114 1 96.88 86 THR B C 1
ATOM 1812 O O . THR B 1 86 ? 22.891 -7.402 0.746 1 96.88 86 THR B O 1
ATOM 1815 N N . TRP B 1 87 ? 23.891 -5.914 2.07 1 96.5 87 TRP B N 1
ATOM 1816 C CA . TRP B 1 87 ? 24.609 -6.938 2.814 1 96.5 87 TRP B CA 1
ATOM 1817 C C . TRP B 1 87 ? 23.656 -7.828 3.592 1 96.5 87 TRP B C 1
ATOM 1819 O O . TRP B 1 87 ? 23.797 -9.055 3.59 1 96.5 87 TRP B O 1
ATOM 1829 N N . ILE B 1 88 ? 22.656 -7.293 4.273 1 95.12 88 ILE B N 1
ATOM 1830 C CA . ILE B 1 88 ? 21.656 -8.047 5.023 1 95.12 88 ILE B CA 1
ATOM 1831 C C . ILE B 1 88 ? 20.906 -8.992 4.086 1 95.12 88 ILE B C 1
ATOM 1833 O O . ILE B 1 88 ? 20.609 -10.133 4.457 1 95.12 88 ILE B O 1
ATOM 1837 N N . GLU B 1 89 ? 20.609 -8.5 2.924 1 95.06 89 GLU B N 1
ATOM 1838 C CA . GLU B 1 89 ? 19.969 -9.328 1.91 1 95.06 89 GLU B CA 1
ATOM 1839 C C . GLU B 1 89 ? 20.812 -10.547 1.571 1 95.06 89 GLU B C 1
ATOM 1841 O O . GLU B 1 89 ? 20.297 -11.664 1.491 1 95.06 89 GLU B O 1
ATOM 1846 N N . LYS B 1 90 ? 22.094 -10.375 1.429 1 94.69 90 LYS B N 1
ATOM 1847 C CA . LYS B 1 90 ? 23.016 -11.484 1.15 1 94.69 90 LYS B CA 1
ATOM 1848 C C . LYS B 1 90 ? 23.031 -12.484 2.303 1 94.69 90 LYS B C 1
ATOM 1850 O O . LYS B 1 90 ? 23.047 -13.695 2.08 1 94.69 90 LYS B O 1
ATOM 1855 N N . GLN B 1 91 ? 23.016 -11.984 3.51 1 94.62 91 GLN B N 1
ATOM 1856 C CA . GLN B 1 91 ? 22.953 -12.867 4.672 1 94.62 91 GLN B CA 1
ATOM 1857 C C . GLN B 1 91 ? 21.641 -13.656 4.695 1 94.62 91 GLN B C 1
ATOM 1859 O O . GLN B 1 91 ? 21.641 -14.844 5.035 1 94.62 91 GLN B O 1
ATOM 1864 N N . ALA B 1 92 ? 20.547 -13.008 4.348 1 92.88 92 ALA B N 1
ATOM 1865 C CA . ALA B 1 92 ? 19.25 -13.672 4.293 1 92.88 92 ALA B CA 1
ATOM 1866 C C . ALA B 1 92 ? 19.266 -14.812 3.279 1 92.88 92 ALA B C 1
ATOM 1868 O O . ALA B 1 92 ? 18.625 -15.852 3.492 1 92.88 92 ALA B O 1
ATOM 1869 N N . GLU B 1 93 ? 19.938 -14.602 2.223 1 93.88 93 GLU B N 1
ATOM 1870 C CA . GLU B 1 93 ? 20.094 -15.656 1.223 1 93.88 93 GLU B CA 1
ATOM 1871 C C . GLU B 1 93 ? 20.891 -16.828 1.785 1 93.88 93 GLU B C 1
ATOM 1873 O O . GLU B 1 93 ? 20.531 -17.984 1.574 1 93.88 93 GLU B O 1
ATOM 1878 N N . THR B 1 94 ? 21.953 -16.547 2.447 1 94.19 94 THR B N 1
ATOM 1879 C CA . THR B 1 94 ? 22.844 -17.562 2.992 1 94.19 94 THR B CA 1
ATOM 1880 C C . THR B 1 94 ? 22.094 -18.453 3.986 1 94.19 94 THR B C 1
ATOM 1882 O O . THR B 1 94 ? 22.328 -19.656 4.043 1 94.19 94 THR B O 1
ATOM 1885 N N . ILE B 1 95 ? 21.141 -17.859 4.688 1 94.5 95 ILE B N 1
ATOM 1886 C CA . ILE B 1 95 ? 20.453 -18.641 5.715 1 94.5 95 ILE B CA 1
ATOM 1887 C C . ILE B 1 95 ? 19.156 -19.203 5.145 1 94.5 95 ILE B C 1
ATOM 1889 O O . ILE B 1 95 ? 18.359 -19.812 5.871 1 94.5 95 ILE B O 1
ATOM 1893 N N . GLY B 1 96 ? 18.812 -18.938 3.916 1 92 96 GLY B N 1
ATOM 1894 C CA . GLY B 1 96 ? 17.734 -19.609 3.209 1 92 96 GLY B CA 1
ATOM 1895 C C . GLY B 1 96 ? 16.406 -18.875 3.314 1 92 96 GLY B C 1
ATOM 1896 O O . GLY B 1 96 ? 15.352 -19.453 3.07 1 92 96 GLY B O 1
ATOM 1897 N N . TRP B 1 97 ? 16.359 -17.625 3.715 1 91.69 97 TRP B N 1
ATOM 1898 C CA . TRP B 1 97 ? 15.141 -16.844 3.854 1 91.69 97 TRP B CA 1
ATOM 1899 C C . TRP B 1 97 ? 14.75 -16.188 2.529 1 91.69 97 TRP B C 1
ATOM 1901 O O . TRP B 1 97 ? 13.609 -15.766 2.348 1 91.69 97 TRP B O 1
ATOM 1911 N N . PHE B 1 98 ? 15.734 -16.109 1.682 1 91.44 98 PHE B N 1
ATOM 1912 C CA . PHE B 1 98 ? 15.602 -15.391 0.426 1 91.44 98 PHE B CA 1
ATOM 1913 C C . PHE B 1 98 ? 16.406 -16.062 -0.677 1 91.44 98 PHE B C 1
ATOM 1915 O O . PHE B 1 98 ? 17.562 -16.422 -0.47 1 91.44 98 PHE B O 1
ATOM 1922 N N . VAL B 1 99 ? 15.766 -16.328 -1.823 1 95.06 99 VAL B N 1
ATOM 1923 C CA . VAL B 1 99 ? 16.469 -16.969 -2.936 1 95.06 99 VAL B CA 1
ATOM 1924 C C . VAL B 1 99 ? 16.312 -16.125 -4.195 1 95.06 99 VAL B C 1
ATOM 1926 O O . VAL B 1 99 ? 15.188 -15.797 -4.594 1 95.06 99 VAL B O 1
ATOM 1929 N N . HIS B 1 100 ? 17.406 -15.781 -4.832 1 95.44 100 HIS B N 1
ATOM 1930 C CA . HIS B 1 100 ? 17.406 -15.023 -6.074 1 95.44 100 HIS B CA 1
ATOM 1931 C C . HIS B 1 100 ? 17.625 -15.93 -7.277 1 95.44 100 HIS B C 1
ATOM 1933 O O . HIS B 1 100 ? 18.203 -17.016 -7.145 1 95.44 100 HIS B O 1
ATOM 1939 N N . SER B 1 101 ? 17.156 -15.43 -8.359 1 94.31 101 SER B N 1
ATOM 1940 C CA . SER B 1 101 ? 17.5 -16.109 -9.609 1 94.31 101 SER B CA 1
ATOM 1941 C C . SER B 1 101 ? 18.984 -15.945 -9.93 1 94.31 101 SER B C 1
ATOM 1943 O O . SER B 1 101 ? 19.656 -15.094 -9.352 1 94.31 101 SER B O 1
ATOM 1945 N N . SER B 1 102 ? 19.453 -16.672 -10.875 1 92.31 102 SER B N 1
ATOM 1946 C CA . SER B 1 102 ? 20.875 -16.656 -11.25 1 92.31 102 SER B CA 1
ATOM 1947 C C . SER B 1 102 ? 21.234 -15.344 -11.953 1 92.31 102 SER B C 1
ATOM 1949 O O . SER B 1 102 ? 22.406 -14.953 -11.984 1 92.31 102 SER B O 1
ATOM 1951 N N . GLU B 1 103 ? 20.203 -14.672 -12.43 1 91.38 103 GLU B N 1
ATOM 1952 C CA . GLU B 1 103 ? 20.453 -13.445 -13.188 1 91.38 103 GLU B CA 1
ATOM 1953 C C . GLU B 1 103 ? 20.516 -12.227 -12.273 1 91.38 103 GLU B C 1
ATOM 1955 O O . GLU B 1 103 ? 20.922 -11.148 -12.703 1 91.38 103 GLU B O 1
ATOM 1960 N N . TRP B 1 104 ? 20.188 -12.492 -11.016 1 92.19 104 TRP B N 1
ATOM 1961 C CA . TRP B 1 104 ? 20.156 -11.367 -10.086 1 92.19 104 TRP B CA 1
ATOM 1962 C C . TRP B 1 104 ? 21.562 -10.984 -9.648 1 92.19 104 TRP B C 1
ATOM 1964 O O . TRP B 1 104 ? 22.359 -11.844 -9.266 1 92.19 104 TRP B O 1
ATOM 1974 N N . LYS B 1 105 ? 21.891 -9.641 -9.766 1 91.06 105 LYS B N 1
ATOM 1975 C CA . LYS B 1 105 ? 23.109 -9.078 -9.211 1 91.06 105 LYS B CA 1
ATOM 1976 C C . LYS B 1 105 ? 22.812 -8.195 -8.008 1 91.06 105 LYS B C 1
ATOM 1978 O O . LYS B 1 105 ? 21.875 -7.391 -8.039 1 91.06 105 LYS B O 1
ATOM 1983 N N . HIS B 1 106 ? 23.609 -8.344 -7.047 1 89.94 106 HIS B N 1
ATOM 1984 C CA . HIS B 1 106 ? 23.359 -7.613 -5.809 1 89.94 106 HIS B CA 1
ATOM 1985 C C . HIS B 1 106 ? 23.641 -6.121 -5.988 1 89.94 106 HIS B C 1
ATOM 1987 O O . HIS B 1 106 ? 23.203 -5.305 -5.172 1 89.94 106 HIS B O 1
ATOM 1993 N N . THR B 1 107 ? 24.297 -5.762 -7.012 1 91.31 107 THR B N 1
ATOM 1994 C CA . THR B 1 107 ? 24.391 -4.348 -7.363 1 91.31 107 THR B CA 1
ATOM 1995 C C . THR B 1 107 ? 23 -3.762 -7.625 1 91.31 107 THR B C 1
ATOM 1997 O O . THR B 1 107 ? 22.75 -2.592 -7.332 1 91.31 107 THR B O 1
ATOM 2000 N N . TYR B 1 108 ? 22.125 -4.559 -8.133 1 93.88 108 TYR B N 1
ATOM 2001 C CA . TYR B 1 108 ? 20.75 -4.113 -8.32 1 93.88 108 TYR B CA 1
ATOM 2002 C C . TYR B 1 108 ? 20.094 -3.791 -6.984 1 93.88 108 TYR B C 1
ATOM 2004 O O . TYR B 1 108 ? 19.312 -2.836 -6.883 1 93.88 108 TYR B O 1
ATOM 2012 N N . SER B 1 109 ? 20.438 -4.598 -6 1 96.19 109 SER B N 1
ATOM 2013 C CA . SER B 1 109 ? 19.875 -4.383 -4.672 1 96.19 109 SER B CA 1
ATOM 2014 C C . SER B 1 109 ? 20.328 -3.047 -4.09 1 96.19 109 SER B C 1
ATOM 2016 O O . SER B 1 109 ? 19.516 -2.307 -3.521 1 96.19 109 SER B O 1
ATOM 2018 N N . PHE B 1 110 ? 21.625 -2.791 -4.281 1 97.38 110 PHE B N 1
ATOM 2019 C CA . PHE B 1 110 ? 22.141 -1.526 -3.773 1 97.38 110 PHE B CA 1
ATOM 2020 C C . PHE B 1 110 ? 21.391 -0.349 -4.398 1 97.38 110 PHE B C 1
ATOM 2022 O O . PHE B 1 110 ? 20.953 0.559 -3.689 1 97.38 110 PHE B O 1
ATOM 2029 N N . VAL B 1 111 ? 21.25 -0.341 -5.676 1 97.31 111 VAL B N 1
ATOM 2030 C CA . VAL B 1 111 ? 20.562 0.729 -6.391 1 97.31 111 VAL B CA 1
ATOM 2031 C C . VAL B 1 111 ? 19.094 0.778 -5.965 1 97.31 111 VAL B C 1
ATOM 2033 O O . VAL B 1 111 ? 18.547 1.855 -5.703 1 97.31 111 VAL B O 1
ATOM 2036 N N . GLY B 1 112 ? 18.484 -0.395 -5.891 1 97.19 112 GLY B N 1
ATOM 2037 C CA . GLY B 1 112 ? 17.094 -0.478 -5.484 1 97.19 112 GLY B CA 1
ATOM 2038 C C . GLY B 1 112 ? 16.844 0.082 -4.098 1 97.19 112 GLY B C 1
ATOM 2039 O O . GLY B 1 112 ? 15.914 0.872 -3.9 1 97.19 112 GLY B O 1
ATOM 2040 N N . TYR B 1 113 ? 17.641 -0.288 -3.146 1 97.75 113 TYR B N 1
ATOM 2041 C CA . TYR B 1 113 ? 17.484 0.209 -1.785 1 97.75 113 TYR B CA 1
ATOM 2042 C C . TYR B 1 113 ? 17.719 1.712 -1.72 1 97.75 113 TYR B C 1
ATOM 2044 O O . TYR B 1 113 ? 17.031 2.43 -0.999 1 97.75 113 TYR B O 1
ATOM 2052 N N . SER B 1 114 ? 18.719 2.178 -2.416 1 97.94 114 SER B N 1
ATOM 2053 C CA . SER B 1 114 ? 19.016 3.605 -2.428 1 97.94 114 SER B CA 1
ATOM 2054 C C . SER B 1 114 ? 17.828 4.414 -2.939 1 97.94 114 SER B C 1
ATOM 2056 O O . SER B 1 114 ? 17.438 5.406 -2.32 1 97.94 114 SER B O 1
ATOM 2058 N N . LEU B 1 115 ? 17.281 3.986 -4.051 1 98.06 115 LEU B N 1
ATOM 2059 C CA . LEU B 1 115 ? 16.141 4.684 -4.633 1 98.06 115 LEU B CA 1
ATOM 2060 C C . LEU B 1 115 ? 14.922 4.605 -3.717 1 98.06 115 LEU B C 1
ATOM 2062 O O . LEU B 1 115 ? 14.219 5.602 -3.523 1 98.06 115 LEU B O 1
ATOM 2066 N N . PHE B 1 116 ? 14.695 3.412 -3.234 1 98.38 116 PHE B N 1
ATOM 2067 C CA . PHE B 1 116 ? 13.57 3.195 -2.33 1 98.38 116 PHE B CA 1
ATOM 2068 C C . PHE B 1 116 ? 13.656 4.125 -1.125 1 98.38 116 PHE B C 1
ATOM 2070 O O . PHE B 1 116 ? 12.695 4.828 -0.805 1 98.38 116 PHE B O 1
ATOM 2077 N N . MET B 1 117 ? 14.828 4.148 -0.456 1 98.12 117 MET B N 1
ATOM 2078 C CA . MET B 1 117 ? 15.008 4.953 0.748 1 98.12 117 MET B CA 1
ATOM 2079 C C . MET B 1 117 ? 14.938 6.441 0.424 1 98.12 117 MET B C 1
ATOM 2081 O O . MET B 1 117 ? 14.398 7.227 1.21 1 98.12 117 MET B O 1
ATOM 2085 N N . ALA B 1 118 ? 15.461 6.805 -0.686 1 98.06 118 ALA B N 1
ATOM 2086 C CA . ALA B 1 118 ? 15.359 8.195 -1.112 1 98.06 118 ALA B CA 1
ATOM 2087 C C . ALA B 1 118 ? 13.906 8.609 -1.295 1 98.06 118 ALA B C 1
ATOM 2089 O O . ALA B 1 118 ? 13.508 9.703 -0.89 1 98.06 118 ALA B O 1
ATOM 2090 N N . MET B 1 119 ? 13.133 7.754 -1.911 1 98.31 119 MET B N 1
ATOM 2091 C CA . MET B 1 119 ? 11.719 8.039 -2.131 1 98.31 119 MET B CA 1
ATOM 2092 C C . MET B 1 119 ? 10.969 8.148 -0.806 1 98.31 119 MET B C 1
ATOM 2094 O O . MET B 1 119 ? 10.141 9.039 -0.629 1 98.31 119 MET B O 1
ATOM 2098 N N . VAL B 1 120 ? 11.273 7.223 0.06 1 98.38 120 VAL B N 1
ATOM 2099 C CA . VAL B 1 120 ? 10.633 7.211 1.37 1 98.38 120 VAL B CA 1
ATOM 2100 C C . VAL B 1 120 ? 10.961 8.5 2.115 1 98.38 120 VAL B C 1
ATOM 2102 O O . VAL B 1 120 ? 10.07 9.133 2.699 1 98.38 120 VAL B O 1
ATOM 2105 N N . TRP B 1 121 ? 12.211 8.945 2.104 1 97.56 121 TRP B N 1
ATOM 2106 C CA . TRP B 1 121 ? 12.617 10.18 2.766 1 97.56 121 TRP B CA 1
ATOM 2107 C C . TRP B 1 121 ? 11.914 11.391 2.146 1 97.56 121 TRP B C 1
ATOM 2109 O O . TRP B 1 121 ? 11.414 12.258 2.863 1 97.56 121 TRP B O 1
ATOM 2119 N N . LYS B 1 122 ? 11.898 11.391 0.825 1 97 122 LYS B N 1
ATOM 2120 C CA . LYS B 1 122 ? 11.25 12.508 0.136 1 97 122 LYS B CA 1
ATOM 2121 C C . LYS B 1 122 ? 9.766 12.578 0.488 1 97 122 LYS B C 1
ATOM 2123 O O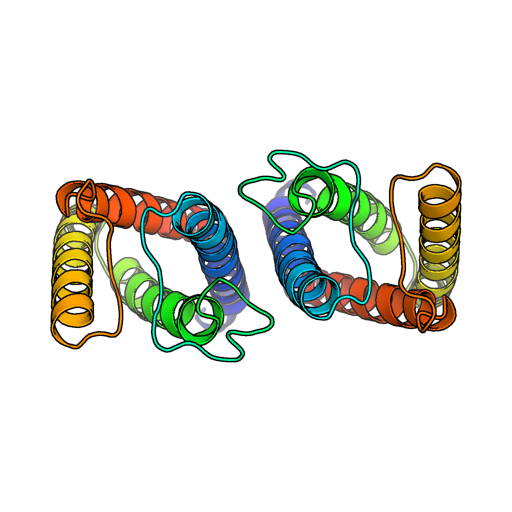 . LYS B 1 122 ? 9.227 13.664 0.689 1 97 122 LYS B O 1
ATOM 2128 N N . PHE B 1 123 ? 9.141 11.461 0.506 1 97.75 123 PHE B N 1
ATOM 2129 C CA . PHE B 1 123 ? 7.723 11.414 0.854 1 97.75 123 PHE B CA 1
ATOM 2130 C C . PHE B 1 123 ? 7.5 11.906 2.279 1 97.75 123 PHE B C 1
ATOM 2132 O O . PHE B 1 123 ? 6.578 12.688 2.537 1 97.75 123 PHE B O 1
ATOM 2139 N N . TYR B 1 124 ? 8.312 11.469 3.174 1 96.62 124 TYR B N 1
ATOM 2140 C CA . TYR B 1 124 ? 8.195 11.898 4.566 1 96.62 124 TYR B CA 1
ATOM 2141 C C . TYR B 1 124 ? 8.336 13.414 4.688 1 96.62 124 TYR B C 1
ATOM 2143 O O . TYR B 1 124 ? 7.555 14.055 5.383 1 96.62 124 TYR B O 1
ATOM 2151 N N . ARG B 1 125 ? 9.312 13.93 4.023 1 94.44 125 ARG B N 1
ATOM 2152 C CA . ARG B 1 125 ? 9.539 15.367 4.074 1 94.44 125 ARG B CA 1
ATOM 2153 C C . ARG B 1 125 ? 8.344 16.141 3.521 1 94.44 125 ARG B C 1
ATOM 2155 O O . ARG B 1 125 ? 8.008 17.219 4.023 1 94.44 125 ARG B O 1
ATOM 2162 N N . TRP B 1 126 ? 7.852 15.602 2.51 1 92.94 126 TRP B N 1
ATOM 2163 C CA . TRP B 1 126 ? 6.68 16.25 1.923 1 92.94 126 TRP B CA 1
ATOM 2164 C C . TRP B 1 126 ? 5.5 16.203 2.889 1 92.94 126 TRP B C 1
ATOM 2166 O O . TRP B 1 126 ? 4.723 17.172 2.963 1 92.94 126 TRP B O 1
ATOM 2176 N N . MET B 1 127 ? 5.32 15.125 3.574 1 91.62 127 MET B N 1
ATOM 2177 C CA . MET B 1 127 ? 4.227 14.961 4.527 1 91.62 127 MET B CA 1
ATOM 2178 C C . MET B 1 127 ? 4.441 15.836 5.758 1 91.62 127 MET B C 1
ATOM 2180 O O . MET B 1 127 ? 3.486 16.156 6.469 1 91.62 127 MET B O 1
ATOM 2184 N N . SER B 1 128 ? 5.617 16.016 6.176 1 84.69 128 SER B N 1
ATOM 2185 C CA . SER B 1 128 ? 5.973 16.812 7.348 1 84.69 128 SER B CA 1
ATOM 2186 C C . SER B 1 128 ? 6.785 18.047 6.957 1 84.69 128 SER B C 1
ATOM 2188 O O . SER B 1 128 ? 7.992 18.109 7.211 1 84.69 128 SER B O 1
ATOM 2190 N N . PRO B 1 129 ? 6.039 18.984 6.312 1 65.5 129 PRO B N 1
ATOM 2191 C CA . PRO B 1 129 ? 6.855 20.141 5.934 1 65.5 129 PRO B CA 1
ATOM 2192 C C . PRO B 1 129 ? 7.516 20.812 7.133 1 65.5 129 PRO B C 1
ATOM 2194 O O . PRO B 1 129 ? 6.938 20.844 8.219 1 65.5 129 PRO B O 1
ATOM 2197 N N . LEU B 1 130 ? 8.719 20.766 7.324 1 51.06 130 LEU B N 1
ATOM 2198 C CA . LEU B 1 130 ? 9.453 21.547 8.32 1 51.06 130 LEU B CA 1
ATOM 2199 C C . LEU B 1 130 ? 9.086 23.031 8.219 1 51.06 130 LEU B C 1
ATOM 2201 O O . LEU B 1 130 ? 8.766 23.516 7.129 1 51.06 130 LEU B O 1
#